Protein AF-A0A255HMH5-F1 (afdb_monomer_lite)

pLDDT: mean 71.47, std 20.62, range [26.91, 98.12]

Secondary structure (DSSP, 8-state):
----PPPHHHHTGGG-EEEE-TTSTT-EEEEEEEEEEETTEEEEEEEEEEESSS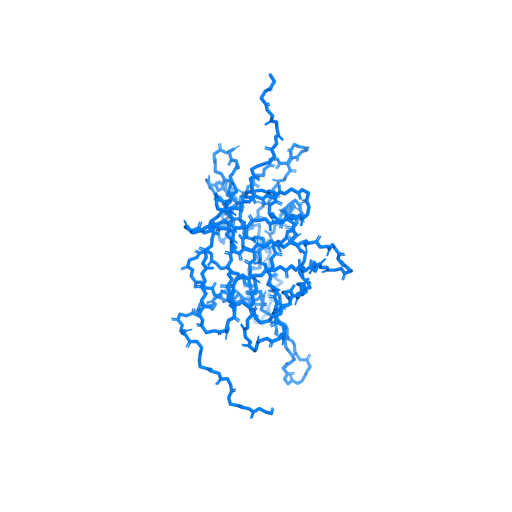S--EEEEGGGEEEETTEEEEEETTEEEEEEEEEEETTEEEEEEEETT-SS-EEEEE---PPPGGGG-EEEEEEPPPPEETTEEPPP-EEEEEEEEE-TT--EEEEE-STTSPPEE-SEEEEES-EEEEEEEPGGG-EEEEEEEEETTTEEEEEETTT-PEEE--SPPPPPP--

Foldseek 3Di:
DPDPDDQLQRVCLQVAFWWDFPVAPLWIKGKWKKWKDAPQDIDIWIWIWTDQHNPDIDIATSVQWDDDPQWIWGADPVGTQWTWGWDDDVQWIWIWTDGPPHDDIGITIGSHGFDDPQVQAAWDWDWDDFDQDVNDTDDIDTDTAKHWDQDPVRGIWIWGDDPRDDTDTDRMDMDIRAWDKDWDADPPRDIWIWTWGQDVPQGIWTARPVPGDIDGDNDDDDDDPDD

Radius of gyration: 21.08 Å; chains: 1; bounding box: 50×44×66 Å

Structure (mmCIF, N/CA/C/O backbone):
data_AF-A0A255HMH5-F1
#
_entry.id   AF-A0A255HMH5-F1
#
loop_
_atom_site.group_PDB
_atom_site.id
_atom_site.type_symbol
_atom_site.label_atom_id
_atom_site.label_alt_id
_atom_site.label_comp_id
_atom_site.label_asym_id
_atom_site.label_entity_id
_atom_site.label_seq_id
_atom_site.pdbx_PDB_ins_code
_atom_site.Cartn_x
_atom_site.Cartn_y
_atom_site.Cartn_z
_atom_site.occupancy
_atom_site.B_iso_or_equiv
_atom_site.auth_seq_id
_atom_site.auth_comp_id
_atom_site.auth_asym_id
_atom_site.auth_atom_id
_atom_site.pdbx_PDB_model_num
ATOM 1 N N . MET A 1 1 ? 18.121 19.011 17.542 1.00 37.62 1 MET A N 1
ATOM 2 C CA . MET A 1 1 ? 18.001 17.675 16.925 1.00 37.62 1 MET A CA 1
ATOM 3 C C . MET A 1 1 ? 16.536 17.475 16.579 1.00 37.62 1 MET A C 1
ATOM 5 O O . MET A 1 1 ? 15.758 17.173 17.470 1.00 37.62 1 MET A O 1
ATOM 9 N N . LEU A 1 2 ? 16.141 17.800 15.345 1.00 37.06 2 LEU A N 1
ATOM 10 C CA . LEU A 1 2 ? 14.774 17.591 14.859 1.00 37.06 2 LEU A CA 1
ATOM 11 C C . LEU A 1 2 ? 14.672 16.131 14.403 1.00 37.06 2 LEU A C 1
ATOM 13 O O . LEU A 1 2 ? 15.563 15.633 13.722 1.00 37.06 2 LEU A O 1
ATOM 17 N N . SER A 1 3 ? 13.659 15.431 14.891 1.00 38.56 3 SER A N 1
ATOM 18 C CA . SER A 1 3 ? 13.492 13.985 14.793 1.00 38.56 3 SER A CA 1
ATOM 19 C C . SER A 1 3 ? 13.310 13.508 13.349 1.00 38.56 3 SER A C 1
ATOM 21 O O . SER A 1 3 ? 12.335 13.891 12.710 1.00 38.56 3 SER A O 1
ATOM 23 N N . ASN A 1 4 ? 14.166 12.590 12.889 1.00 47.62 4 ASN A N 1
ATOM 24 C CA . ASN A 1 4 ? 13.973 11.762 11.684 1.00 47.62 4 ASN A CA 1
ATOM 25 C C . ASN A 1 4 ? 12.853 10.712 11.871 1.00 47.62 4 ASN A C 1
ATOM 27 O O . ASN A 1 4 ? 12.978 9.574 11.421 1.00 47.62 4 ASN A O 1
ATOM 31 N N . LEU A 1 5 ? 11.793 11.045 12.610 1.00 56.19 5 LEU A N 1
ATOM 32 C CA . LEU A 1 5 ? 10.677 10.129 12.801 1.00 56.19 5 LEU A CA 1
ATOM 33 C C . LEU A 1 5 ? 9.837 10.107 11.516 1.00 56.19 5 LEU A C 1
ATOM 35 O O . LEU A 1 5 ? 9.563 11.177 10.963 1.00 56.19 5 LEU A O 1
ATOM 39 N N . PRO A 1 6 ? 9.447 8.917 11.027 1.00 72.06 6 PRO A N 1
ATOM 40 C CA . PRO A 1 6 ? 8.595 8.804 9.852 1.00 72.06 6 PRO A CA 1
ATOM 41 C C . PRO A 1 6 ? 7.265 9.527 10.088 1.00 72.06 6 PRO A C 1
ATOM 43 O O . PRO A 1 6 ? 6.757 9.568 11.211 1.00 72.06 6 PRO A O 1
ATOM 46 N N . SER A 1 7 ? 6.685 10.093 9.027 1.00 86.31 7 SER A N 1
ATOM 47 C CA . SER A 1 7 ? 5.326 10.638 9.104 1.00 86.31 7 SER A CA 1
ATOM 48 C C . SER A 1 7 ? 4.330 9.524 9.444 1.00 86.31 7 SER A C 1
ATOM 50 O O . SER A 1 7 ? 4.581 8.358 9.135 1.00 86.31 7 SER A O 1
ATOM 52 N N . THR A 1 8 ? 3.165 9.855 10.013 1.00 88.38 8 THR A N 1
ATOM 53 C CA . THR A 1 8 ? 2.108 8.853 10.253 1.00 88.38 8 THR A CA 1
ATOM 54 C C . THR A 1 8 ? 1.762 8.085 8.976 1.00 88.38 8 THR A C 1
ATOM 56 O O . THR A 1 8 ? 1.604 6.870 9.013 1.00 88.38 8 THR A O 1
ATOM 59 N N . ALA A 1 9 ? 1.703 8.771 7.830 1.00 88.44 9 ALA A N 1
ATOM 60 C CA . ALA A 1 9 ? 1.437 8.133 6.544 1.00 88.44 9 ALA A CA 1
ATOM 61 C C . ALA A 1 9 ? 2.520 7.113 6.160 1.00 88.44 9 ALA A C 1
ATOM 63 O O . ALA A 1 9 ? 2.198 5.997 5.762 1.00 88.44 9 ALA A O 1
ATOM 64 N N . GLN A 1 10 ? 3.797 7.459 6.341 1.00 90.62 10 GLN A N 1
ATOM 65 C CA . GLN A 1 10 ? 4.909 6.540 6.100 1.00 90.62 10 GLN A CA 1
ATOM 66 C C . GLN A 1 10 ? 4.892 5.356 7.079 1.00 90.62 10 GLN A C 1
ATOM 68 O O . GLN A 1 10 ? 5.139 4.219 6.683 1.00 90.62 10 GLN A O 1
ATOM 73 N N . ALA A 1 11 ? 4.569 5.601 8.350 1.00 91.38 11 ALA A N 1
ATOM 74 C CA . ALA A 1 11 ? 4.499 4.567 9.377 1.00 91.38 11 ALA A CA 1
ATOM 75 C C . ALA A 1 11 ? 3.348 3.569 9.151 1.00 91.38 11 ALA A C 1
ATOM 77 O O . ALA A 1 11 ? 3.404 2.451 9.657 1.00 91.38 11 ALA A O 1
ATOM 78 N N . LEU A 1 12 ? 2.328 3.945 8.370 1.00 90.81 12 LEU A N 1
ATOM 79 C CA . LEU A 1 12 ? 1.210 3.072 8.017 1.00 90.81 12 LEU A CA 1
ATOM 80 C C . LEU A 1 12 ? 1.508 2.105 6.863 1.00 90.81 12 LEU A C 1
ATOM 82 O O . LEU A 1 12 ? 0.770 1.134 6.696 1.00 90.81 12 LEU A O 1
ATOM 86 N N . VAL A 1 13 ? 2.582 2.326 6.092 1.00 89.06 13 VAL A N 1
ATOM 87 C CA . VAL A 1 13 ? 2.923 1.508 4.914 1.00 89.06 13 VAL A CA 1
ATOM 88 C C . VAL A 1 13 ? 2.939 0.003 5.220 1.00 89.06 13 VAL A C 1
ATOM 90 O O . VAL A 1 13 ? 2.275 -0.722 4.477 1.00 89.06 13 VAL A O 1
ATOM 93 N N . PRO A 1 14 ? 3.572 -0.498 6.307 1.00 89.00 14 PRO A N 1
ATOM 94 C CA . PRO A 1 14 ? 3.599 -1.929 6.636 1.00 89.00 14 PRO A CA 1
ATOM 95 C C . PRO A 1 14 ? 2.222 -2.577 6.829 1.00 89.00 14 PRO A C 1
ATOM 97 O O . PRO A 1 14 ? 2.102 -3.793 6.710 1.00 89.00 14 PRO A O 1
ATOM 100 N N . TYR A 1 15 ? 1.195 -1.779 7.130 1.00 90.00 15 TYR A N 1
ATOM 101 C CA . TYR A 1 15 ? -0.167 -2.245 7.395 1.00 90.00 15 TYR A CA 1
ATOM 102 C C . TYR A 1 15 ? -1.086 -2.114 6.181 1.00 90.00 15 TYR A C 1
ATOM 104 O O . TYR A 1 15 ? -2.277 -2.399 6.301 1.00 90.00 15 TYR A O 1
ATOM 112 N N . THR A 1 16 ? -0.558 -1.697 5.026 1.00 84.44 16 THR A N 1
ATOM 113 C CA . THR A 1 16 ? -1.322 -1.586 3.777 1.00 84.44 16 THR A CA 1
ATOM 114 C C . THR A 1 16 ? -2.033 -2.898 3.463 1.00 84.44 16 THR A C 1
ATOM 116 O O . THR A 1 16 ? -1.418 -3.963 3.495 1.00 84.44 16 THR A O 1
ATOM 119 N N . GLY A 1 17 ? -3.324 -2.832 3.149 1.00 77.88 17 GLY A N 1
ATOM 120 C CA . GLY A 1 17 ? -4.097 -4.015 2.790 1.00 77.88 17 GLY A CA 1
ATOM 121 C C . GLY A 1 17 ? -5.589 -3.904 3.076 1.00 77.88 17 GLY A C 1
ATOM 122 O O . GLY A 1 17 ? -6.076 -2.913 3.621 1.00 77.88 17 GLY A O 1
ATOM 123 N N . TYR A 1 18 ? -6.305 -4.967 2.710 1.00 80.81 18 TYR A N 1
ATOM 124 C CA . TYR A 1 18 ? -7.735 -5.141 2.943 1.00 80.81 18 TYR A CA 1
ATOM 125 C C . TYR A 1 18 ? -7.954 -6.234 3.990 1.00 80.81 18 TYR A C 1
ATOM 127 O O . TYR A 1 18 ? -7.494 -7.364 3.830 1.00 80.81 18 TYR A O 1
ATOM 135 N N . TYR A 1 19 ? -8.679 -5.898 5.049 1.00 84.81 19 TYR A N 1
ATOM 136 C CA . TYR A 1 19 ? -8.941 -6.763 6.190 1.00 84.81 19 TYR A CA 1
ATOM 137 C C . TYR A 1 19 ? -10.451 -7.010 6.281 1.00 84.81 19 TYR A C 1
ATOM 139 O O . TYR A 1 19 ? -11.174 -6.155 6.804 1.00 84.81 19 TYR A O 1
ATOM 147 N N . PRO A 1 20 ? -10.961 -8.146 5.774 1.00 79.94 20 PRO A N 1
ATOM 148 C CA . PRO A 1 20 ? -12.365 -8.494 5.945 1.00 79.94 20 PRO A CA 1
ATOM 149 C C . PRO A 1 20 ? -12.673 -8.714 7.428 1.00 79.94 20 PRO A C 1
ATOM 151 O O . PRO A 1 20 ? -11.869 -9.301 8.155 1.00 79.94 20 PRO A O 1
ATOM 154 N N . LEU A 1 21 ? -13.847 -8.264 7.861 1.00 85.44 21 LEU A N 1
ATOM 155 C CA . LEU A 1 21 ? -14.333 -8.402 9.228 1.00 85.44 21 LEU A CA 1
ATOM 156 C C . LEU A 1 21 ? -15.500 -9.408 9.249 1.00 85.44 21 LEU A C 1
ATOM 158 O O . LEU A 1 21 ? -16.634 -9.044 8.953 1.00 85.44 21 LEU A O 1
ATOM 162 N N . PRO A 1 22 ? -15.260 -10.690 9.574 1.00 79.00 22 PRO A N 1
ATOM 163 C CA . PRO A 1 22 ? -16.181 -11.775 9.237 1.00 79.00 22 PRO A CA 1
ATOM 164 C C . PRO A 1 22 ? -17.454 -11.835 10.094 1.00 79.00 22 PRO A C 1
ATOM 166 O O . PRO A 1 22 ? -18.366 -12.575 9.736 1.00 79.00 22 PRO A O 1
ATOM 169 N N . ASN A 1 23 ? -17.556 -11.087 11.202 1.00 85.56 23 ASN A N 1
ATOM 170 C CA . ASN A 1 23 ? -18.771 -11.118 12.033 1.00 85.56 23 ASN A CA 1
ATOM 171 C C . ASN A 1 23 ? -19.940 -10.378 11.374 1.00 85.56 23 ASN A C 1
ATOM 173 O O . ASN A 1 23 ? -21.089 -10.605 11.746 1.00 85.56 23 ASN A O 1
ATOM 177 N N . VAL A 1 24 ? -19.657 -9.484 10.424 1.00 81.06 24 VAL A N 1
ATOM 178 C CA . VAL A 1 24 ? -20.673 -8.768 9.654 1.00 81.06 24 VAL A CA 1
ATOM 179 C C . VAL A 1 24 ? -20.338 -8.918 8.178 1.00 81.06 24 VAL A C 1
ATOM 181 O O . VAL A 1 24 ? -19.261 -8.533 7.730 1.00 81.06 24 VAL A O 1
ATOM 184 N N . ALA A 1 25 ? -21.256 -9.506 7.413 1.00 81.50 25 ALA A N 1
ATOM 185 C CA . ALA A 1 25 ? -21.040 -9.746 5.993 1.00 81.50 25 ALA A CA 1
ATOM 186 C C . ALA A 1 25 ? -20.711 -8.435 5.261 1.00 81.50 25 ALA A C 1
ATOM 188 O O . ALA A 1 25 ? -21.430 -7.449 5.379 1.00 81.50 25 ALA A O 1
ATOM 189 N N . GLY A 1 26 ? -19.608 -8.437 4.512 1.00 71.38 26 GLY A N 1
ATOM 190 C CA . GLY A 1 26 ? -19.149 -7.275 3.754 1.00 71.38 26 GLY A CA 1
ATOM 191 C C . GLY A 1 26 ? -18.430 -6.201 4.574 1.00 71.38 26 GLY A C 1
ATOM 192 O O . GLY A 1 26 ? -17.874 -5.303 3.958 1.00 71.38 26 GLY A O 1
ATOM 193 N N . ALA A 1 27 ? -18.385 -6.274 5.908 1.00 80.00 27 ALA A N 1
ATOM 194 C CA . ALA A 1 27 ? -17.627 -5.324 6.721 1.00 80.00 27 ALA A CA 1
ATOM 195 C C . ALA A 1 27 ? -16.111 -5.494 6.518 1.00 80.00 27 ALA A C 1
ATOM 197 O O . ALA A 1 27 ? -15.610 -6.603 6.297 1.00 80.00 27 ALA A O 1
ATOM 198 N N . PHE A 1 28 ? -15.364 -4.391 6.596 1.00 85.62 28 PHE A N 1
ATOM 199 C CA . PHE A 1 28 ? -13.927 -4.385 6.328 1.00 85.62 28 PHE A CA 1
ATOM 200 C C . PHE A 1 28 ? -13.188 -3.197 6.949 1.00 85.62 28 PHE A C 1
ATOM 202 O O . PHE A 1 28 ? -13.771 -2.162 7.279 1.00 85.62 28 PHE A O 1
ATOM 209 N N . ILE A 1 29 ? -11.865 -3.341 7.022 1.00 88.31 29 ILE A N 1
ATOM 210 C CA . ILE A 1 29 ? -10.905 -2.241 7.154 1.00 88.31 29 ILE A CA 1
ATOM 211 C C . ILE A 1 29 ? -10.031 -2.245 5.900 1.00 88.31 29 ILE A C 1
ATOM 213 O O . ILE A 1 29 ? -9.643 -3.303 5.407 1.00 88.31 29 ILE A O 1
ATOM 217 N N . THR A 1 30 ? -9.694 -1.079 5.372 1.00 86.00 30 THR A N 1
ATOM 218 C CA . THR A 1 30 ? -8.668 -0.930 4.337 1.00 86.00 30 THR A CA 1
ATOM 219 C C . THR A 1 30 ? -7.667 0.110 4.792 1.00 86.00 30 THR A C 1
ATOM 221 O O . THR A 1 30 ? -8.065 1.190 5.216 1.00 86.00 30 THR A O 1
ATOM 224 N N . VAL A 1 31 ? -6.384 -0.222 4.726 1.00 87.12 31 VAL A N 1
ATOM 225 C CA . VAL A 1 31 ? -5.288 0.732 4.903 1.00 87.12 31 VAL A CA 1
ATOM 226 C C . VAL A 1 31 ? -4.686 0.940 3.523 1.00 87.12 31 VAL A C 1
ATOM 228 O O . VAL A 1 31 ? -4.079 0.024 2.971 1.00 87.12 31 VAL A O 1
ATOM 231 N N . ASP A 1 32 ? -4.885 2.126 2.964 1.00 82.00 32 ASP A N 1
ATOM 232 C CA . ASP A 1 32 ? -4.383 2.505 1.648 1.00 82.00 32 ASP A CA 1
ATOM 233 C C . ASP A 1 32 ? -3.221 3.470 1.834 1.00 82.00 32 ASP A C 1
ATOM 235 O O . ASP A 1 32 ? -3.394 4.525 2.451 1.00 82.00 32 ASP A O 1
ATOM 239 N N . THR A 1 33 ? -2.047 3.126 1.308 1.00 83.06 33 THR A N 1
ATOM 240 C CA . THR A 1 33 ? -0.869 3.993 1.366 1.00 83.06 33 THR A CA 1
ATOM 241 C C . THR A 1 33 ? -0.226 4.146 0.002 1.00 83.06 33 THR A C 1
ATOM 243 O O . THR A 1 33 ? -0.277 3.255 -0.852 1.00 83.06 33 THR A O 1
ATOM 246 N N . SER A 1 34 ? 0.399 5.297 -0.198 1.00 77.25 34 SER A N 1
ATOM 247 C CA . SER A 1 34 ? 1.122 5.605 -1.417 1.00 77.25 34 SER A CA 1
ATOM 248 C C . SER A 1 34 ? 2.319 6.485 -1.132 1.00 77.25 34 SER A C 1
ATOM 250 O O . SER A 1 34 ? 2.330 7.253 -0.168 1.00 77.25 34 SER A O 1
ATOM 252 N N . MET A 1 35 ? 3.300 6.410 -2.014 1.00 82.06 35 MET A N 1
ATOM 253 C CA . MET A 1 35 ? 4.476 7.259 -2.007 1.00 82.06 35 MET A CA 1
ATOM 254 C C . MET A 1 35 ? 4.559 8.008 -3.333 1.00 82.06 35 MET A C 1
ATOM 256 O O . MET A 1 35 ? 4.388 7.424 -4.401 1.00 82.06 35 MET A O 1
ATOM 260 N N . THR A 1 36 ? 4.845 9.302 -3.256 1.00 75.50 36 THR A N 1
ATOM 261 C CA . THR A 1 36 ? 5.092 10.158 -4.415 1.00 75.50 36 THR A CA 1
ATOM 262 C C . THR A 1 36 ? 6.529 10.652 -4.358 1.00 75.50 36 THR A C 1
ATOM 264 O O . THR A 1 36 ? 6.967 11.150 -3.324 1.00 75.50 36 THR A O 1
ATOM 267 N N . SER A 1 37 ? 7.258 10.533 -5.466 1.00 74.31 37 SER A N 1
ATOM 268 C CA . SER A 1 37 ? 8.583 11.135 -5.631 1.00 74.31 37 SER A CA 1
ATOM 269 C C . SER A 1 37 ? 8.509 12.201 -6.715 1.00 74.31 37 SER A C 1
ATOM 271 O O . SER A 1 37 ? 8.092 11.917 -7.840 1.00 74.31 37 SER A O 1
ATOM 273 N N . ALA A 1 38 ? 8.885 13.434 -6.377 1.00 73.50 38 ALA A N 1
ATOM 274 C CA . ALA A 1 38 ? 8.882 14.572 -7.290 1.00 73.50 38 ALA A CA 1
ATOM 275 C C . ALA A 1 38 ? 10.057 15.507 -6.979 1.00 73.50 38 ALA A C 1
ATOM 277 O O . ALA A 1 38 ? 10.244 15.929 -5.838 1.00 73.50 38 ALA A O 1
ATOM 278 N N . GLY A 1 39 ? 10.866 15.838 -7.991 1.00 71.25 39 GLY A N 1
ATOM 279 C CA . GLY A 1 39 ? 11.984 16.782 -7.835 1.00 71.25 39 GLY A CA 1
ATOM 280 C C . GLY A 1 39 ? 13.003 16.399 -6.750 1.00 71.25 39 GLY A C 1
ATOM 281 O O . GLY A 1 39 ? 13.557 17.281 -6.099 1.00 71.25 39 GLY A O 1
ATOM 282 N N . GLY A 1 40 ? 13.213 15.099 -6.508 1.00 71.12 40 GLY A N 1
ATOM 283 C CA . GLY A 1 40 ? 14.108 14.592 -5.459 1.00 71.12 40 GLY A CA 1
ATOM 284 C C . GLY A 1 40 ? 13.524 14.614 -4.040 1.00 71.12 40 GLY A C 1
ATOM 285 O O . GLY A 1 40 ? 14.217 14.248 -3.098 1.00 71.12 40 GLY A O 1
ATOM 286 N N . SER A 1 41 ? 12.263 15.022 -3.875 1.00 78.81 41 SER A N 1
ATOM 287 C CA . SER A 1 41 ? 11.534 14.940 -2.606 1.00 78.81 41 SER A CA 1
ATOM 288 C C . SER A 1 41 ? 10.556 13.771 -2.624 1.00 78.81 41 SER A C 1
ATOM 290 O O . SER A 1 41 ? 9.869 13.556 -3.622 1.00 78.81 41 SER A O 1
ATOM 292 N N . VAL A 1 42 ? 10.469 13.047 -1.508 1.00 80.81 42 VAL A N 1
ATOM 293 C CA . VAL A 1 42 ? 9.529 11.935 -1.324 1.00 80.81 42 VAL A CA 1
ATOM 294 C C . VAL A 1 42 ? 8.468 12.324 -0.298 1.00 80.81 42 VAL A C 1
ATOM 296 O O . VAL A 1 42 ? 8.799 12.770 0.801 1.00 80.81 42 VAL A O 1
ATOM 299 N N . SER A 1 43 ? 7.196 12.133 -0.640 1.00 83.31 43 SER A N 1
ATOM 300 C CA . SER A 1 43 ? 6.055 12.292 0.264 1.00 83.31 43 SER A CA 1
ATOM 301 C C . SER A 1 43 ? 5.24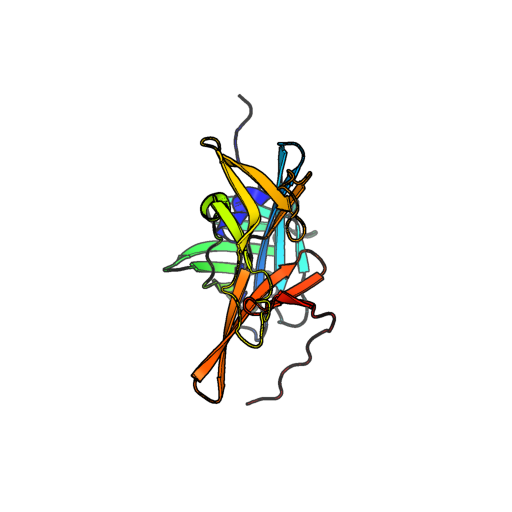4 11.003 0.352 1.00 83.31 43 SER A C 1
ATOM 303 O O . SER A 1 43 ? 5.229 10.197 -0.577 1.00 83.31 43 SER A O 1
ATOM 305 N N . TYR A 1 44 ? 4.558 10.819 1.478 1.00 87.06 44 TYR A N 1
ATOM 306 C CA . TYR A 1 44 ? 3.687 9.673 1.722 1.00 87.06 44 TYR A CA 1
ATOM 307 C C . TYR A 1 44 ? 2.277 10.156 2.020 1.00 87.06 44 TYR A C 1
ATOM 309 O O . TYR A 1 44 ? 2.101 11.089 2.805 1.00 87.06 44 TYR A O 1
ATOM 317 N N . ASP A 1 45 ? 1.301 9.460 1.455 1.00 83.94 45 ASP A N 1
ATOM 318 C CA . ASP A 1 45 ? -0.117 9.635 1.739 1.00 83.94 45 ASP A CA 1
ATOM 319 C C . ASP A 1 45 ? -0.679 8.323 2.273 1.00 83.94 45 ASP A C 1
ATOM 321 O O . ASP A 1 45 ? -0.287 7.238 1.837 1.00 83.94 45 ASP A O 1
ATOM 325 N N . ALA A 1 46 ? -1.599 8.424 3.229 1.00 85.06 46 ALA A N 1
ATOM 326 C CA . ALA A 1 46 ? -2.305 7.270 3.753 1.00 85.06 46 ALA A CA 1
ATOM 327 C C . ALA A 1 46 ? -3.745 7.619 4.120 1.00 85.06 46 ALA A C 1
ATOM 329 O O . ALA A 1 46 ? -4.050 8.735 4.559 1.00 85.06 46 ALA A O 1
ATOM 330 N N . SER A 1 47 ? -4.617 6.630 3.982 1.00 86.88 47 SER A N 1
ATOM 331 C CA . SER A 1 47 ? -5.981 6.679 4.486 1.00 86.88 47 SER A CA 1
ATOM 332 C C . SER A 1 47 ? -6.395 5.326 5.044 1.00 86.88 47 SER A C 1
ATOM 334 O O . SER A 1 47 ? -5.930 4.285 4.580 1.00 86.88 47 SER A O 1
ATOM 336 N N . VAL A 1 48 ? -7.276 5.349 6.038 1.00 87.50 48 VAL A N 1
ATOM 337 C CA . VAL A 1 48 ? -7.895 4.147 6.586 1.00 87.50 48 VAL A CA 1
ATOM 338 C C . VAL A 1 48 ? -9.389 4.225 6.351 1.00 87.50 48 VAL A C 1
ATOM 340 O O . VAL A 1 48 ? -10.046 5.152 6.817 1.00 87.50 48 VAL A O 1
ATOM 343 N N . THR A 1 49 ? -9.930 3.262 5.621 1.00 87.00 49 THR A N 1
ATOM 344 C CA . THR A 1 49 ? -11.361 3.158 5.344 1.00 87.00 49 THR A CA 1
ATOM 345 C C . THR A 1 49 ? -11.955 2.053 6.197 1.00 87.00 49 THR A C 1
ATOM 347 O O . THR A 1 49 ? -11.409 0.955 6.260 1.00 87.00 49 THR A O 1
ATOM 350 N N . ILE A 1 50 ? -13.077 2.332 6.856 1.00 89.19 50 ILE A N 1
ATOM 351 C CA . ILE A 1 50 ? -13.779 1.363 7.697 1.00 89.19 50 ILE A CA 1
ATOM 352 C C . ILE A 1 50 ? -15.222 1.245 7.223 1.00 89.19 50 ILE A C 1
ATOM 354 O O . ILE A 1 50 ? -15.917 2.255 7.104 1.00 89.19 50 ILE A O 1
ATOM 358 N N . SER A 1 51 ? -15.676 0.012 7.011 1.00 87.50 51 SER A N 1
ATOM 359 C CA . SER A 1 51 ? -17.087 -0.340 6.865 1.00 87.50 51 SER A CA 1
ATOM 360 C C . SER A 1 51 ? -17.468 -1.324 7.962 1.00 87.50 51 SER A C 1
ATOM 362 O O . SER A 1 51 ? -16.883 -2.401 8.060 1.00 87.50 51 SER A O 1
ATOM 364 N N . THR A 1 52 ? -18.434 -0.959 8.804 1.00 92.00 52 THR A N 1
ATOM 365 C CA . THR A 1 52 ? -18.895 -1.815 9.909 1.00 92.00 52 THR A CA 1
ATOM 366 C C . THR A 1 52 ? -20.104 -2.671 9.544 1.00 92.00 52 THR A C 1
ATOM 368 O O . THR A 1 52 ? -20.390 -3.631 10.255 1.00 92.00 52 THR A O 1
ATOM 371 N N . ASP A 1 53 ? -20.802 -2.332 8.459 1.00 82.25 53 ASP A N 1
ATOM 372 C CA . ASP A 1 53 ? -22.047 -2.960 8.000 1.00 82.25 53 ASP A CA 1
ATOM 373 C C . ASP A 1 53 ? -21.936 -3.593 6.601 1.00 82.25 53 ASP A C 1
ATOM 375 O O . ASP A 1 53 ? -22.869 -4.254 6.154 1.00 82.25 53 ASP A O 1
ATOM 379 N N . GLY A 1 54 ? -20.816 -3.377 5.902 1.00 77.88 54 GLY A N 1
ATOM 380 C CA . GLY A 1 54 ? -20.603 -3.808 4.522 1.00 77.88 54 GLY A CA 1
ATOM 381 C C . GLY A 1 54 ? -21.381 -3.025 3.465 1.00 77.88 54 GLY A C 1
ATOM 382 O O . GLY A 1 54 ? -21.319 -3.371 2.286 1.00 77.88 54 GLY A O 1
ATOM 383 N N . LEU A 1 55 ? -22.100 -1.975 3.863 1.00 76.62 55 LEU A N 1
ATOM 384 C CA . LEU A 1 55 ? -22.937 -1.151 2.989 1.00 76.62 55 LEU A CA 1
ATOM 385 C C . LEU A 1 55 ? -22.404 0.277 2.888 1.00 76.62 55 LEU A C 1
ATOM 387 O O . LEU A 1 55 ? -22.380 0.856 1.803 1.00 76.62 55 LEU A O 1
ATOM 391 N N . ASN A 1 56 ? -21.963 0.833 4.015 1.00 80.50 56 ASN A N 1
ATOM 392 C CA . ASN A 1 56 ? -21.440 2.184 4.139 1.00 80.50 56 ASN A CA 1
ATOM 393 C C . ASN A 1 56 ? -19.992 2.142 4.618 1.00 80.50 56 ASN A C 1
ATOM 395 O O . ASN A 1 56 ? -19.587 1.249 5.364 1.00 80.50 56 ASN A O 1
ATOM 399 N N . SER A 1 57 ? -19.206 3.138 4.225 1.00 84.56 57 SER A N 1
ATOM 400 C CA . SER A 1 57 ? -17.816 3.251 4.654 1.00 84.56 57 SER A CA 1
ATOM 401 C C . SER A 1 57 ? -17.435 4.691 4.942 1.00 84.56 57 SER A C 1
ATOM 403 O O . SER A 1 57 ? -17.842 5.596 4.213 1.00 84.56 57 SER A O 1
ATOM 405 N N . THR A 1 58 ? -16.583 4.882 5.944 1.00 82.94 58 THR A N 1
ATOM 406 C CA . THR A 1 58 ? -15.977 6.178 6.258 1.00 82.94 58 THR A CA 1
ATOM 407 C C . THR A 1 58 ? -14.473 6.089 6.062 1.00 82.94 58 THR A C 1
ATOM 409 O O . THR A 1 58 ? -13.836 5.160 6.559 1.00 82.94 58 THR A O 1
ATOM 412 N N . GLN A 1 59 ? -13.912 7.060 5.345 1.00 88.56 59 GLN A N 1
ATOM 413 C CA . GLN A 1 59 ? -12.474 7.199 5.150 1.00 88.56 59 GLN A CA 1
ATOM 414 C C . GLN A 1 59 ? -11.900 8.204 6.153 1.00 88.56 59 GLN A C 1
ATOM 416 O O . GLN A 1 59 ? -12.431 9.300 6.332 1.00 88.56 59 GLN A O 1
ATOM 421 N N . TYR A 1 60 ? -10.784 7.834 6.773 1.00 87.69 60 TYR A N 1
ATOM 422 C CA . TYR A 1 60 ? -10.027 8.650 7.710 1.00 87.69 60 TYR A CA 1
ATOM 423 C C . TYR A 1 60 ? -8.652 8.959 7.108 1.00 87.69 60 TYR A C 1
ATOM 425 O O . TYR A 1 60 ? -7.934 8.028 6.735 1.00 87.69 60 TYR A O 1
ATOM 433 N N . PRO A 1 61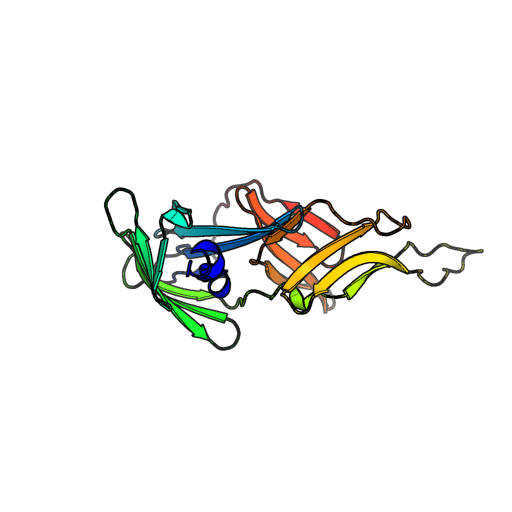 ? -8.253 10.236 6.986 1.00 88.25 61 PRO A N 1
ATOM 434 C CA . PRO A 1 61 ? -6.914 10.583 6.521 1.00 88.25 61 PRO A CA 1
ATOM 435 C C . PRO A 1 61 ? -5.856 10.218 7.572 1.00 88.25 61 PRO A C 1
ATOM 437 O O . PRO A 1 61 ? -6.162 10.088 8.759 1.00 88.25 61 PRO A O 1
ATOM 440 N N . ALA A 1 62 ? -4.585 10.140 7.168 1.00 88.75 62 ALA A N 1
ATOM 441 C CA . ALA A 1 62 ? -3.465 9.890 8.083 1.00 88.75 62 ALA A CA 1
ATOM 442 C C . ALA A 1 62 ? -3.411 10.859 9.282 1.00 88.75 62 ALA A C 1
ATOM 444 O O . ALA A 1 62 ? -2.981 10.475 10.363 1.00 88.75 62 ALA A O 1
ATOM 445 N N . SER A 1 63 ? -3.876 12.103 9.122 1.00 92.81 63 SER A N 1
ATOM 446 C CA . SER A 1 63 ? -3.935 13.097 10.206 1.00 92.81 63 SER A CA 1
ATOM 447 C C . SER A 1 63 ? -4.958 12.770 11.300 1.00 92.81 63 SER A C 1
ATOM 449 O O . SER A 1 63 ? -4.855 13.302 12.402 1.00 92.81 63 SER A O 1
ATOM 451 N N . ALA A 1 64 ? -5.927 11.896 11.021 1.00 92.69 64 ALA A N 1
ATOM 452 C CA . ALA A 1 64 ? -6.880 11.372 12.000 1.00 92.69 64 ALA A CA 1
ATOM 453 C C . ALA A 1 64 ? -6.352 10.124 12.734 1.00 92.69 64 ALA A C 1
ATOM 455 O O . ALA A 1 64 ? -7.043 9.569 13.591 1.00 92.69 64 ALA A O 1
ATOM 456 N N . CYS A 1 65 ? -5.149 9.667 12.382 1.00 95.69 65 CYS A N 1
ATOM 457 C CA . CYS A 1 65 ? -4.550 8.437 12.867 1.00 95.69 65 CYS A CA 1
ATOM 458 C C . CYS A 1 65 ? -3.370 8.737 13.799 1.00 95.69 65 CYS A C 1
ATOM 460 O O . CYS A 1 65 ? -2.524 9.581 13.507 1.00 95.69 65 CYS A O 1
ATOM 462 N N . ALA A 1 66 ? -3.278 7.993 14.895 1.00 95.50 66 ALA A N 1
ATOM 463 C CA . ALA A 1 66 ? -2.103 7.933 15.750 1.00 95.50 66 ALA A CA 1
ATOM 464 C C . ALA A 1 66 ? -1.650 6.477 15.829 1.00 95.50 66 ALA A C 1
ATOM 466 O O . ALA A 1 66 ? -2.437 5.605 16.190 1.00 95.50 66 ALA A O 1
ATOM 467 N N . LEU A 1 67 ? -0.400 6.215 15.463 1.00 92.38 67 LEU A N 1
ATOM 468 C CA . LEU A 1 67 ? 0.191 4.887 15.537 1.00 92.38 67 LEU A CA 1
ATOM 469 C C . LEU A 1 67 ? 1.243 4.889 16.645 1.00 92.38 67 LEU A C 1
ATOM 471 O O . LEU A 1 67 ? 2.217 5.636 16.563 1.00 92.38 67 LEU A O 1
ATOM 475 N N . ASP A 1 68 ? 1.046 4.048 17.653 1.00 90.50 68 ASP A N 1
ATOM 476 C CA . ASP A 1 68 ? 2.065 3.729 18.648 1.00 90.50 68 ASP A CA 1
ATOM 477 C C . ASP A 1 68 ? 2.467 2.268 18.472 1.00 90.50 68 ASP A C 1
ATOM 479 O O . ASP A 1 68 ? 1.674 1.353 18.701 1.00 90.50 68 ASP A O 1
ATOM 483 N N . SER A 1 69 ? 3.705 2.048 18.031 1.00 88.50 69 SER A N 1
ATOM 484 C CA . SER A 1 69 ? 4.223 0.723 17.697 1.00 88.50 69 SER A CA 1
ATOM 485 C C . SER A 1 69 ? 3.344 0.030 16.639 1.00 88.50 69 SER A C 1
ATOM 487 O O . SER A 1 69 ? 3.413 0.383 15.460 1.00 88.50 69 SER A O 1
ATOM 489 N N . ASN A 1 70 ? 2.486 -0.905 17.057 1.00 92.44 70 ASN A N 1
ATOM 490 C CA . ASN A 1 70 ? 1.563 -1.630 16.183 1.00 92.44 70 ASN A CA 1
ATOM 491 C C . ASN A 1 70 ? 0.087 -1.304 16.456 1.00 92.44 70 ASN A C 1
ATOM 49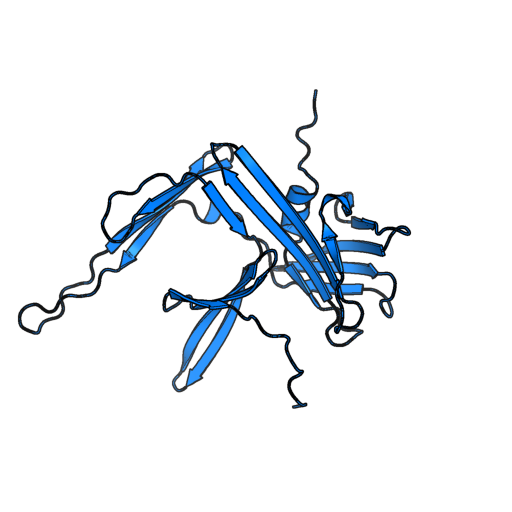3 O O . ASN A 1 70 ? -0.792 -1.893 15.828 1.00 92.44 70 ASN A O 1
ATOM 497 N N . THR A 1 71 ? -0.190 -0.397 17.393 1.00 96.56 71 THR A N 1
ATOM 498 C CA . THR A 1 71 ? -1.543 -0.004 17.778 1.00 96.56 71 THR A CA 1
ATOM 499 C C . THR A 1 71 ? -1.912 1.286 17.064 1.00 96.56 71 THR A C 1
ATOM 501 O O . THR A 1 71 ? -1.342 2.350 17.311 1.00 96.56 71 THR A O 1
ATOM 504 N N . LEU A 1 72 ? -2.884 1.193 16.167 1.00 96.94 72 LEU A N 1
ATOM 505 C CA . LEU A 1 72 ? -3.461 2.309 15.441 1.00 96.94 72 LEU A CA 1
ATOM 506 C C . LEU A 1 72 ? -4.732 2.792 16.137 1.00 96.94 72 LEU A C 1
ATOM 508 O O . LEU A 1 72 ? -5.727 2.072 16.215 1.00 96.94 72 LEU A O 1
ATOM 512 N N . VAL A 1 73 ? -4.728 4.046 16.568 1.00 98.00 73 VAL A N 1
ATOM 513 C CA . VAL A 1 73 ? -5.900 4.748 17.090 1.00 98.00 73 VAL A CA 1
ATOM 514 C C . VAL A 1 73 ? -6.408 5.721 16.033 1.00 98.00 73 VAL A C 1
ATOM 516 O O . VAL A 1 73 ? -5.658 6.560 15.536 1.00 98.00 73 VAL A O 1
ATOM 519 N N . ILE A 1 74 ? -7.694 5.627 15.698 1.00 97.69 74 ILE A N 1
ATOM 520 C CA . ILE A 1 74 ? -8.354 6.486 14.709 1.00 97.69 74 ILE A CA 1
ATOM 521 C C . ILE A 1 74 ? -9.359 7.369 15.432 1.00 97.69 74 ILE A C 1
ATOM 523 O O . ILE A 1 74 ? -10.242 6.867 16.128 1.00 97.69 74 ILE A O 1
ATOM 527 N N . THR A 1 75 ? -9.240 8.682 15.253 1.00 97.81 75 THR A N 1
ATOM 528 C CA . THR A 1 75 ? -10.095 9.678 15.906 1.00 97.81 75 THR A CA 1
ATOM 529 C C . THR A 1 75 ? -11.022 10.328 14.885 1.00 97.81 75 THR A C 1
ATOM 531 O O . THR A 1 75 ? -10.580 10.888 13.886 1.00 97.81 75 THR A O 1
ATOM 534 N N . GLY A 1 76 ? -12.327 10.243 15.130 1.00 92.94 76 GLY A N 1
ATOM 535 C CA . GLY A 1 76 ? -13.352 10.970 14.387 1.00 92.94 76 GLY A CA 1
ATOM 536 C C . GLY A 1 76 ? -13.682 12.310 15.046 1.00 92.94 76 GLY A C 1
ATOM 537 O O . GLY A 1 76 ? -13.036 12.737 15.998 1.00 92.94 76 GLY A O 1
ATOM 538 N N . GLN A 1 77 ? -14.746 12.966 14.578 1.00 89.31 77 GLN A N 1
ATOM 539 C CA . GLN A 1 77 ? -15.173 14.265 15.121 1.00 89.31 77 GLN A CA 1
ATOM 540 C C . GLN A 1 77 ? -15.571 14.204 16.606 1.00 89.31 77 GLN A C 1
ATOM 542 O O . GLN A 1 77 ? -15.411 15.182 17.328 1.00 89.31 77 GLN A O 1
ATOM 547 N N . THR A 1 78 ? -16.094 13.062 17.060 1.00 90.00 78 THR A N 1
ATOM 548 C CA . THR A 1 78 ? -16.665 12.882 18.405 1.00 90.00 78 THR A CA 1
ATOM 549 C C . THR A 1 78 ? -15.778 12.064 19.349 1.00 90.00 78 THR A C 1
ATOM 551 O O . THR A 1 78 ? -16.221 11.730 20.444 1.00 90.00 78 THR A O 1
ATOM 554 N N . GLY A 1 79 ? -14.551 11.717 18.944 1.00 94.94 79 GLY A N 1
ATOM 555 C CA . GLY A 1 79 ? -13.615 10.910 19.736 1.00 94.94 79 GLY A CA 1
ATOM 556 C C . GLY A 1 79 ? -13.070 9.694 18.987 1.00 94.94 79 GLY A C 1
ATOM 557 O O . GLY A 1 79 ? -13.135 9.624 17.758 1.00 94.94 79 GLY A O 1
ATOM 558 N N . THR A 1 80 ? -12.507 8.737 19.727 1.00 97.38 80 THR A N 1
ATOM 559 C CA . THR A 1 80 ? -11.920 7.514 19.161 1.00 97.38 80 THR A CA 1
ATOM 560 C C . THR A 1 80 ? -12.977 6.672 18.453 1.00 97.38 80 THR A C 1
ATOM 562 O O . THR A 1 80 ? -13.936 6.214 19.068 1.00 97.38 80 THR A O 1
ATOM 565 N N . VAL A 1 81 ? -12.777 6.436 17.159 1.00 97.44 81 VAL A N 1
ATOM 566 C CA . VAL A 1 81 ? -13.617 5.565 16.330 1.00 97.44 81 VAL A CA 1
ATOM 567 C C . VAL A 1 81 ? -13.117 4.130 16.384 1.00 97.44 81 VAL A C 1
ATOM 569 O O . VAL A 1 81 ? -13.935 3.217 16.479 1.00 97.44 81 VAL A O 1
ATOM 572 N N . ALA A 1 82 ? -11.800 3.925 16.331 1.00 97.81 82 ALA A N 1
ATOM 573 C CA . ALA A 1 82 ? -11.202 2.598 16.334 1.00 97.81 82 ALA A CA 1
ATOM 574 C C . ALA A 1 82 ? -9.867 2.568 17.085 1.00 97.81 82 ALA A C 1
ATOM 576 O O . ALA A 1 82 ? -9.137 3.560 17.108 1.00 97.81 82 ALA A O 1
ATOM 577 N N . SER A 1 83 ? -9.560 1.410 17.666 1.00 97.94 83 SER A N 1
ATOM 578 C CA . SER A 1 83 ? -8.259 1.066 18.245 1.00 97.94 83 SER A CA 1
ATOM 579 C C . SER A 1 83 ? -7.893 -0.324 17.741 1.00 97.94 83 SER A C 1
ATOM 581 O O . SER A 1 83 ? -8.582 -1.288 18.075 1.00 97.94 83 SER A O 1
ATOM 583 N N . LEU A 1 84 ? -6.870 -0.413 16.894 1.00 98.12 84 LEU A N 1
ATOM 584 C CA . LEU A 1 84 ? -6.543 -1.585 16.085 1.00 98.12 84 LEU A CA 1
ATOM 585 C C . LEU A 1 84 ? -5.084 -1.993 16.295 1.00 98.12 84 LEU A C 1
ATOM 587 O O . LEU A 1 84 ? -4.179 -1.236 15.969 1.00 98.12 84 LEU A O 1
ATOM 591 N N . ASP A 1 85 ? -4.860 -3.202 16.782 1.00 97.81 85 ASP A N 1
ATOM 592 C CA . ASP A 1 85 ? -3.548 -3.818 16.915 1.00 97.81 85 ASP A CA 1
ATOM 593 C C . ASP A 1 85 ? -3.233 -4.656 15.679 1.00 97.81 85 ASP A C 1
ATOM 595 O O . ASP A 1 85 ? -3.968 -5.590 15.335 1.00 97.81 85 ASP A O 1
ATOM 599 N N . PHE A 1 86 ? -2.120 -4.341 15.026 1.00 95.00 86 PHE A N 1
ATOM 600 C CA . PHE A 1 86 ? -1.610 -5.098 13.894 1.00 95.00 86 PHE A CA 1
ATOM 601 C C . PHE A 1 86 ? -0.547 -6.104 14.335 1.00 95.00 86 PHE A C 1
ATOM 603 O O . PHE A 1 86 ? 0.294 -5.843 15.195 1.00 95.00 86 PHE A O 1
ATOM 610 N N . THR A 1 87 ? -0.574 -7.302 13.765 1.00 93.94 87 THR A N 1
ATOM 611 C CA . THR A 1 87 ? 0.407 -8.350 14.062 1.00 93.94 87 THR A CA 1
ATOM 612 C C . THR A 1 87 ? 0.814 -9.048 12.770 1.00 93.94 87 THR A C 1
ATOM 614 O O . THR A 1 87 ? -0.062 -9.550 12.060 1.00 93.94 87 THR A O 1
ATOM 617 N N . PRO A 1 88 ? 2.119 -9.107 12.446 1.00 85.06 88 PRO A N 1
ATOM 618 C CA . PRO A 1 88 ? 2.593 -9.845 11.285 1.00 85.06 88 PRO A CA 1
ATOM 619 C C . PRO A 1 88 ? 2.165 -11.312 11.334 1.00 85.06 88 PRO A C 1
ATOM 621 O O . PRO A 1 88 ? 2.156 -11.945 12.390 1.00 85.06 88 PRO A O 1
ATOM 624 N N . THR A 1 89 ? 1.856 -11.867 10.170 1.00 77.31 89 THR A N 1
ATOM 625 C CA . THR A 1 89 ? 1.576 -13.295 9.979 1.00 77.31 89 THR A CA 1
ATOM 626 C C . THR A 1 89 ? 2.446 -13.833 8.846 1.00 77.31 89 THR A C 1
ATOM 628 O O . THR A 1 89 ? 3.132 -13.072 8.160 1.00 77.31 89 THR A O 1
ATOM 631 N N . THR A 1 90 ? 2.454 -15.147 8.628 1.00 72.31 90 THR A N 1
ATOM 632 C CA . THR A 1 90 ? 3.166 -15.733 7.487 1.00 72.31 90 THR A CA 1
ATOM 633 C C . THR A 1 90 ? 2.556 -15.228 6.176 1.00 72.31 90 THR A C 1
ATOM 635 O O . THR A 1 90 ? 1.488 -15.677 5.777 1.00 72.31 90 THR A O 1
ATOM 638 N N . GLY A 1 91 ? 3.241 -14.293 5.512 1.00 61.59 91 GLY A N 1
ATOM 639 C CA . GLY A 1 91 ? 2.830 -13.745 4.216 1.00 61.59 91 GLY A CA 1
ATOM 640 C C . GLY A 1 91 ? 1.834 -12.583 4.272 1.00 61.59 91 GLY A C 1
ATOM 641 O O . GLY A 1 91 ? 1.337 -12.190 3.225 1.00 61.59 91 GLY A O 1
ATOM 642 N N . GLY A 1 92 ? 1.543 -12.011 5.444 1.00 72.94 92 GLY A N 1
ATOM 643 C CA . GLY A 1 92 ? 0.579 -10.914 5.537 1.00 72.94 92 GLY A CA 1
ATOM 644 C C . GLY A 1 92 ? 0.490 -10.273 6.916 1.00 72.94 92 GLY A C 1
ATOM 645 O O . GLY A 1 92 ? 1.413 -10.357 7.729 1.00 72.94 92 GLY A O 1
ATOM 646 N N . MET A 1 93 ? -0.656 -9.668 7.207 1.00 83.19 93 MET A N 1
ATOM 647 C CA . MET A 1 93 ? -0.906 -8.920 8.436 1.00 83.19 93 MET A CA 1
ATOM 648 C C . MET A 1 93 ? -2.264 -9.298 9.026 1.00 83.19 93 MET A C 1
ATOM 650 O O . MET A 1 93 ? -3.265 -9.391 8.318 1.00 83.19 93 MET A O 1
ATOM 654 N N . GLN A 1 94 ? -2.319 -9.485 10.337 1.00 89.69 94 GLN A N 1
ATOM 655 C CA . GLN A 1 94 ? -3.564 -9.582 11.085 1.00 89.69 94 GLN A CA 1
ATOM 656 C C . GLN A 1 94 ? -3.869 -8.242 11.750 1.00 89.69 94 GLN A C 1
ATOM 658 O O . GLN A 1 94 ? -2.958 -7.561 12.209 1.00 89.69 94 GLN A O 1
ATOM 663 N N . VAL A 1 95 ? -5.152 -7.904 11.853 1.00 95.44 95 VAL A N 1
ATOM 664 C CA . VAL A 1 95 ? -5.653 -6.795 12.666 1.00 95.44 95 VAL A CA 1
ATOM 665 C C . VAL A 1 95 ? -6.636 -7.317 13.708 1.00 95.44 95 VAL A C 1
ATOM 667 O O . VAL A 1 95 ? -7.458 -8.192 13.410 1.00 95.44 95 VAL A O 1
ATOM 670 N N . ARG A 1 96 ? -6.558 -6.797 14.935 1.00 97.50 96 ARG A N 1
ATOM 671 C CA . ARG A 1 96 ? -7.520 -7.053 16.013 1.00 97.50 96 ARG A CA 1
ATOM 672 C C . ARG A 1 96 ? -7.821 -5.773 16.772 1.00 97.50 96 ARG A C 1
ATOM 674 O O . ARG A 1 96 ? -6.920 -4.985 16.993 1.00 97.50 96 ARG A O 1
ATOM 681 N N . GLY A 1 97 ? -9.054 -5.565 17.218 1.00 97.19 97 GLY A N 1
ATOM 682 C CA . GLY A 1 97 ? -9.351 -4.365 17.994 1.00 97.19 97 GLY A CA 1
ATOM 683 C C . GLY A 1 97 ? -10.824 -4.044 18.153 1.00 97.19 97 GLY A C 1
ATOM 684 O O . GLY A 1 97 ? -11.693 -4.911 18.035 1.00 97.19 97 GLY A O 1
ATOM 685 N N . THR A 1 98 ? -11.097 -2.777 18.431 1.00 97.69 98 THR A N 1
ATOM 686 C CA . THR A 1 98 ? -12.448 -2.238 18.585 1.00 97.69 98 THR A CA 1
ATOM 687 C C . THR A 1 98 ? -12.738 -1.211 17.501 1.00 97.69 98 THR A C 1
ATOM 689 O O . THR A 1 98 ? -11.862 -0.449 17.093 1.00 97.69 98 THR A O 1
ATOM 692 N N . ILE A 1 99 ? -13.984 -1.203 17.029 1.00 97.56 99 ILE A N 1
ATOM 693 C CA . ILE A 1 99 ? -14.507 -0.215 16.086 1.00 97.56 99 ILE A CA 1
ATOM 694 C C . ILE A 1 99 ? -15.899 0.181 16.568 1.00 97.56 99 ILE A C 1
ATOM 696 O O . ILE A 1 99 ? -16.751 -0.675 16.814 1.00 97.56 99 ILE A O 1
ATOM 700 N N . THR A 1 100 ? -16.138 1.480 16.697 1.00 96.50 100 THR A N 1
ATOM 701 C CA . THR A 1 100 ? -17.444 2.024 17.068 1.00 96.50 100 THR A CA 1
ATOM 702 C C . THR A 1 100 ? -18.495 1.602 16.043 1.00 96.50 100 THR A C 1
ATOM 704 O O . THR A 1 100 ? -18.329 1.833 14.850 1.00 96.50 100 THR A O 1
ATOM 707 N N . GLY A 1 101 ? -19.583 0.983 16.508 1.00 92.00 101 GLY A N 1
ATOM 708 C CA . GLY A 1 101 ? -20.683 0.530 15.649 1.00 92.00 101 GLY A CA 1
ATOM 709 C C . GLY A 1 101 ? -20.462 -0.817 14.950 1.00 92.00 101 GLY A C 1
ATOM 710 O O . GLY A 1 101 ? -21.351 -1.260 14.231 1.00 92.00 101 GLY A O 1
ATOM 711 N N . TYR A 1 102 ? -19.329 -1.493 15.167 1.00 95.00 102 TYR A N 1
ATOM 712 C CA . TYR A 1 102 ? -19.124 -2.865 14.698 1.00 95.00 102 TYR A CA 1
ATOM 713 C C . TYR A 1 102 ? -19.588 -3.888 15.744 1.00 95.00 102 TYR A C 1
ATOM 715 O O . TYR A 1 102 ? -19.372 -3.717 16.946 1.00 95.00 102 TYR A O 1
ATOM 723 N N . ALA A 1 103 ? -20.224 -4.971 15.293 1.00 89.06 103 ALA A N 1
ATOM 724 C CA . ALA A 1 103 ? -20.710 -6.025 16.174 1.00 89.06 103 ALA A CA 1
ATOM 725 C C . ALA A 1 103 ? -19.560 -6.947 16.628 1.00 89.06 103 ALA A C 1
ATOM 727 O O . ALA A 1 103 ? -19.102 -7.832 15.901 1.00 89.06 103 ALA A O 1
ATOM 728 N N . GLY A 1 104 ? -19.113 -6.749 17.869 1.00 88.44 104 GLY A N 1
ATOM 729 C CA . GLY A 1 104 ? -18.072 -7.555 18.507 1.00 88.44 104 GLY A CA 1
ATOM 730 C C . GLY A 1 104 ? -16.660 -7.010 18.287 1.00 88.44 104 GLY A C 1
ATOM 731 O O . GLY A 1 104 ? -16.459 -5.824 18.035 1.00 88.44 104 GLY A O 1
ATOM 732 N N . GLN A 1 105 ? -15.658 -7.880 18.428 1.00 93.19 105 GLN A N 1
ATOM 733 C CA . GLN A 1 105 ? -14.261 -7.508 18.211 1.00 93.19 105 GLN A CA 1
ATOM 734 C C . GLN A 1 105 ? -13.948 -7.514 16.714 1.00 93.19 105 GLN A C 1
ATOM 736 O O . GLN A 1 105 ? -14.202 -8.510 16.032 1.00 93.19 105 GLN A O 1
ATOM 741 N N . ALA A 1 106 ? -13.368 -6.427 16.208 1.00 94.50 106 ALA A N 1
ATOM 742 C CA . ALA A 1 106 ? -12.856 -6.387 14.847 1.00 94.50 106 ALA A CA 1
ATOM 743 C C . ALA A 1 106 ? -11.651 -7.322 14.761 1.00 94.50 106 ALA A C 1
ATOM 745 O O . ALA A 1 106 ? -10.687 -7.151 15.504 1.00 94.50 106 ALA A O 1
ATOM 746 N N . GLN A 1 107 ? -11.721 -8.331 13.897 1.00 93.62 107 GLN A N 1
ATOM 747 C CA . GLN A 1 107 ? -10.614 -9.239 13.622 1.00 93.62 107 GLN A CA 1
ATOM 748 C C . GLN A 1 107 ? -10.588 -9.523 12.126 1.00 93.62 107 GLN A C 1
ATOM 750 O O . GLN A 1 107 ? -11.588 -9.972 11.577 1.00 93.62 107 GLN A O 1
ATOM 755 N N . GLY A 1 108 ? -9.458 -9.272 11.477 1.00 85.25 108 GLY A N 1
ATOM 756 C CA . GLY A 1 108 ? -9.298 -9.496 10.044 1.00 85.25 108 GLY A CA 1
ATOM 757 C C . GLY A 1 108 ? -7.872 -9.894 9.707 1.00 85.25 108 GLY A C 1
ATOM 758 O O . GLY A 1 108 ? -6.949 -9.655 10.486 1.00 85.25 108 GLY A O 1
ATOM 759 N N . VAL A 1 109 ? -7.686 -10.518 8.550 1.00 77.56 109 VAL A N 1
ATOM 760 C CA . VAL A 1 109 ? -6.364 -10.882 8.033 1.00 77.56 109 VAL A CA 1
ATOM 761 C C . VAL A 1 109 ? -6.269 -10.401 6.597 1.00 77.56 109 VAL A C 1
ATOM 763 O O . VAL A 1 109 ? -7.152 -10.679 5.790 1.00 77.56 109 VAL A O 1
ATOM 766 N N . SER A 1 110 ? -5.190 -9.694 6.297 1.00 76.44 110 SER A N 1
ATOM 767 C CA . SER A 1 110 ? -4.776 -9.355 4.947 1.00 76.44 110 SER A CA 1
ATOM 768 C C . SER A 1 110 ? -3.657 -10.322 4.552 1.00 76.44 110 SER A C 1
ATOM 770 O O . SER A 1 110 ? -2.616 -10.319 5.211 1.00 76.44 110 SER A O 1
ATOM 772 N N . PRO A 1 111 ? -3.810 -11.138 3.493 1.00 64.69 111 PRO A N 1
ATOM 773 C CA . PRO A 1 111 ? -2.732 -11.979 2.964 1.00 64.69 111 PRO A CA 1
ATOM 774 C C . PRO A 1 111 ? -1.723 -11.164 2.135 1.00 64.69 111 PRO A C 1
ATOM 776 O O . PRO A 1 111 ? -0.983 -11.718 1.330 1.00 64.69 111 PRO A O 1
ATOM 779 N N . PHE A 1 112 ? -1.760 -9.837 2.261 1.00 63.69 112 PHE A N 1
ATOM 780 C CA . PHE A 1 112 ? -0.923 -8.925 1.514 1.00 63.69 112 PHE A CA 1
ATOM 781 C C . PHE A 1 112 ? 0.161 -8.352 2.421 1.00 63.69 112 PHE A C 1
ATOM 783 O O . PHE A 1 112 ? -0.116 -7.903 3.536 1.00 63.69 112 PHE A O 1
ATOM 790 N N . ALA A 1 113 ? 1.386 -8.345 1.904 1.00 65.44 113 ALA A N 1
ATOM 791 C CA . ALA A 1 113 ? 2.501 -7.605 2.458 1.00 65.44 113 ALA A CA 1
ATOM 792 C C . ALA A 1 113 ? 2.929 -6.555 1.421 1.00 65.44 113 ALA A C 1
ATOM 794 O O . ALA A 1 113 ? 3.140 -6.913 0.260 1.00 65.44 113 ALA A O 1
ATOM 795 N N . PRO A 1 114 ? 3.065 -5.275 1.804 1.00 69.56 114 PRO A N 1
ATOM 796 C CA . PRO A 1 114 ? 3.512 -4.234 0.886 1.00 69.56 114 PRO A CA 1
ATOM 797 C C . PRO A 1 114 ? 4.893 -4.577 0.320 1.00 69.56 114 PRO A C 1
ATOM 799 O O . PRO A 1 114 ? 5.824 -4.905 1.059 1.00 69.56 114 PRO A O 1
ATOM 802 N N . VAL A 1 115 ? 5.034 -4.477 -1.001 1.00 66.38 115 VAL A N 1
ATOM 803 C CA . VAL A 1 115 ? 6.314 -4.697 -1.680 1.00 66.38 115 VAL A CA 1
ATOM 804 C C . VAL A 1 115 ? 7.112 -3.401 -1.643 1.00 66.38 115 VAL A C 1
ATOM 806 O O . VAL A 1 115 ? 6.637 -2.353 -2.087 1.00 66.38 115 VAL A O 1
ATOM 809 N N . ASN A 1 116 ? 8.329 -3.467 -1.106 1.00 69.62 116 ASN A N 1
ATOM 810 C CA . ASN A 1 116 ? 9.236 -2.326 -1.082 1.00 69.62 116 ASN A CA 1
ATOM 811 C C . ASN A 1 116 ? 9.582 -1.904 -2.518 1.00 69.62 116 ASN A C 1
ATOM 813 O O . ASN A 1 116 ? 9.988 -2.743 -3.320 1.00 69.62 116 ASN A O 1
ATOM 817 N N . PHE A 1 117 ? 9.474 -0.605 -2.817 1.00 67.06 117 PHE A N 1
ATOM 818 C CA . PHE A 1 117 ? 9.770 -0.063 -4.141 1.00 67.06 117 PHE A CA 1
ATOM 819 C C . PHE A 1 117 ? 11.179 -0.431 -4.644 1.00 67.06 117 PHE A C 1
ATOM 821 O O . PHE A 1 117 ? 11.367 -0.656 -5.833 1.00 67.06 117 PHE A O 1
ATOM 828 N N . ALA A 1 118 ? 12.156 -0.573 -3.740 1.00 69.00 118 ALA A N 1
ATOM 829 C CA . ALA A 1 118 ? 13.528 -0.952 -4.083 1.00 69.00 118 ALA A CA 1
ATOM 830 C C . ALA A 1 118 ? 13.667 -2.338 -4.736 1.00 69.00 118 ALA A C 1
ATOM 832 O O . ALA A 1 118 ? 14.659 -2.592 -5.410 1.00 69.00 118 ALA A O 1
ATOM 833 N N . VAL A 1 119 ? 12.681 -3.227 -4.578 1.00 63.00 119 VAL A N 1
ATOM 834 C CA . VAL A 1 119 ? 12.661 -4.529 -5.270 1.00 63.00 119 VAL A CA 1
ATOM 835 C C . VAL A 1 119 ? 12.530 -4.354 -6.785 1.00 63.00 119 VAL A C 1
ATOM 837 O O . VAL A 1 119 ? 12.938 -5.232 -7.539 1.00 63.00 119 VAL A O 1
ATOM 840 N N . TRP A 1 120 ? 11.999 -3.215 -7.233 1.00 69.81 120 TRP A N 1
ATOM 841 C CA . TRP A 1 120 ? 11.816 -2.912 -8.645 1.00 69.81 120 TRP A CA 1
ATOM 842 C C . TRP A 1 120 ? 13.052 -2.290 -9.307 1.00 69.81 120 TRP A C 1
ATOM 844 O O . TRP A 1 120 ? 12.948 -1.925 -10.475 1.00 69.81 120 TRP A O 1
ATOM 854 N N . ASP A 1 121 ? 14.196 -2.156 -8.624 1.00 74.38 121 ASP A N 1
ATOM 855 C CA . ASP A 1 121 ? 15.434 -1.658 -9.244 1.00 74.38 121 ASP A CA 1
ATOM 856 C C . ASP A 1 121 ? 15.817 -2.508 -10.470 1.00 74.38 121 ASP A C 1
ATOM 858 O O . ASP A 1 121 ? 15.944 -3.733 -10.389 1.00 74.38 121 ASP A O 1
ATOM 862 N N . GLY A 1 122 ? 15.954 -1.857 -11.625 1.00 67.94 122 GLY A N 1
ATOM 863 C CA . GLY A 1 122 ? 16.304 -2.513 -12.875 1.00 67.94 122 GLY A CA 1
ATOM 864 C C . GLY A 1 122 ? 15.800 -1.802 -14.127 1.00 67.94 122 GLY A C 1
ATOM 865 O O . GLY A 1 122 ? 15.089 -0.796 -14.080 1.00 67.94 122 GLY A O 1
ATOM 866 N N . ILE A 1 123 ? 16.182 -2.362 -15.278 1.00 76.06 123 ILE A N 1
ATOM 867 C CA . ILE A 1 123 ? 15.730 -1.932 -16.606 1.00 76.06 123 ILE A CA 1
ATOM 868 C C . ILE A 1 123 ? 14.686 -2.926 -17.113 1.00 76.06 123 ILE A C 1
ATOM 870 O O . ILE A 1 123 ? 14.931 -4.130 -17.189 1.00 76.06 123 ILE A O 1
ATOM 874 N N . TYR A 1 124 ? 13.541 -2.396 -17.518 1.00 69.62 124 TYR A N 1
ATOM 875 C CA . TYR A 1 124 ? 12.404 -3.124 -18.053 1.00 69.62 124 TYR A CA 1
ATOM 876 C C . TYR A 1 124 ? 12.275 -2.856 -19.546 1.00 69.62 124 TYR A C 1
ATOM 878 O O . TYR A 1 124 ? 12.430 -1.724 -20.019 1.00 69.62 124 TYR A O 1
ATOM 886 N N . TYR A 1 125 ? 11.954 -3.908 -20.292 1.00 72.19 125 TYR A N 1
ATOM 887 C CA . TYR A 1 125 ? 11.946 -3.878 -21.746 1.00 72.19 125 TYR A CA 1
ATOM 888 C C . TYR A 1 125 ? 10.535 -4.076 -22.293 1.00 72.19 125 TYR A C 1
ATOM 890 O O . TYR A 1 125 ? 9.822 -4.989 -21.880 1.00 72.19 125 TYR A O 1
ATOM 898 N N . ALA A 1 126 ? 10.154 -3.255 -23.268 1.00 67.75 126 ALA A N 1
ATOM 899 C CA . ALA A 1 126 ? 8.974 -3.495 -24.082 1.00 67.75 126 ALA A CA 1
ATOM 900 C C . ALA A 1 126 ? 9.325 -4.447 -25.228 1.00 67.75 126 ALA A C 1
ATOM 902 O O . ALA A 1 126 ? 10.324 -4.263 -25.932 1.00 67.75 126 ALA A O 1
ATOM 903 N N . GLN A 1 127 ? 8.477 -5.450 -25.433 1.00 75.56 127 GLN A N 1
ATOM 904 C CA . GLN A 1 127 ? 8.537 -6.311 -26.604 1.00 75.56 127 GLN A CA 1
ATOM 905 C C . GLN A 1 127 ? 7.952 -5.571 -27.808 1.00 75.56 127 GLN A C 1
ATOM 907 O O . GLN A 1 127 ? 6.815 -5.100 -27.770 1.00 75.56 127 GLN A O 1
ATOM 912 N N . LEU A 1 128 ? 8.717 -5.490 -28.891 1.00 70.50 128 LEU A N 1
ATOM 913 C CA . LEU A 1 128 ? 8.215 -4.982 -30.160 1.00 70.50 128 LEU A CA 1
ATOM 914 C C . LEU A 1 128 ? 7.446 -6.083 -30.905 1.00 70.50 128 LEU A C 1
ATOM 916 O O . LEU A 1 128 ? 7.778 -7.264 -30.756 1.00 70.50 128 LEU A O 1
ATOM 920 N N . PRO A 1 129 ? 6.444 -5.733 -31.732 1.00 74.31 129 PRO A N 1
ATOM 921 C CA . PRO A 1 129 ? 5.775 -6.704 -32.589 1.00 74.31 129 PRO A CA 1
ATOM 922 C C . PRO A 1 129 ? 6.783 -7.484 -33.444 1.00 74.31 129 PRO A C 1
ATOM 924 O O . PRO A 1 129 ? 7.733 -6.907 -33.975 1.00 74.31 129 PRO A O 1
ATOM 927 N N . SER A 1 130 ? 6.568 -8.793 -33.601 1.00 76.44 130 SER A N 1
ATOM 928 C CA . SER A 1 130 ? 7.316 -9.577 -34.590 1.00 76.44 130 SER A CA 1
ATOM 929 C C . SER A 1 130 ? 6.897 -9.124 -35.988 1.00 76.44 130 SER A C 1
ATOM 931 O O . SER A 1 130 ? 5.705 -8.985 -36.274 1.00 76.44 130 SER A O 1
ATOM 933 N N . LEU A 1 131 ? 7.878 -8.867 -36.852 1.00 81.44 131 LEU A N 1
ATOM 934 C CA . LEU A 1 131 ? 7.640 -8.521 -38.245 1.00 81.44 131 LEU A CA 1
ATOM 935 C C . LEU A 1 131 ? 7.702 -9.791 -39.092 1.00 81.44 131 LEU A C 1
ATOM 937 O O . LEU A 1 131 ? 8.490 -10.696 -38.833 1.00 81.44 131 LEU A O 1
ATOM 941 N N . MET A 1 132 ? 6.887 -9.852 -40.140 1.00 83.94 132 MET A N 1
ATOM 942 C CA . MET A 1 132 ? 6.962 -10.934 -41.118 1.00 83.94 132 MET A CA 1
ATOM 943 C C . MET A 1 132 ? 7.906 -10.517 -42.244 1.00 83.94 132 MET A C 1
ATOM 945 O O . MET A 1 132 ? 7.632 -9.550 -42.953 1.00 83.94 132 MET A O 1
ATOM 949 N N . VAL A 1 133 ? 8.992 -11.262 -42.449 1.00 79.06 133 VAL A N 1
ATOM 950 C CA . VAL A 1 133 ? 9.892 -11.085 -43.596 1.00 79.06 133 VAL A CA 1
ATOM 951 C C . VAL A 1 133 ? 9.743 -12.307 -44.492 1.00 79.06 133 VAL A C 1
ATOM 953 O O . VAL A 1 133 ? 10.060 -13.421 -44.092 1.00 79.06 133 VAL A O 1
ATOM 956 N N . GLN A 1 134 ? 9.201 -12.107 -45.698 1.00 87.12 134 GLN A N 1
ATOM 957 C CA . GLN A 1 134 ? 8.927 -13.186 -46.664 1.00 87.12 134 GLN A CA 1
ATOM 958 C C . GLN A 1 134 ? 8.068 -14.337 -46.097 1.00 87.12 134 GLN A C 1
ATOM 960 O O . GLN A 1 134 ? 8.267 -15.501 -46.429 1.00 87.12 134 GLN A O 1
ATOM 965 N N . GLY A 1 135 ? 7.103 -14.022 -45.228 1.00 86.44 135 GLY A N 1
ATOM 966 C CA . GLY A 1 135 ? 6.231 -15.027 -44.608 1.00 86.44 135 GLY A CA 1
ATOM 967 C C . GLY A 1 135 ? 6.855 -15.772 -43.423 1.00 86.44 135 GLY A C 1
ATOM 968 O O . GLY A 1 135 ? 6.186 -16.615 -42.833 1.00 86.44 135 GLY A O 1
ATOM 969 N N . VAL A 1 136 ? 8.091 -15.440 -43.038 1.00 83.12 136 VAL A N 1
ATOM 970 C CA . VAL A 1 136 ? 8.753 -15.968 -41.841 1.00 83.12 136 VAL A CA 1
ATOM 971 C C . VAL A 1 136 ? 8.699 -14.914 -40.725 1.00 83.12 136 VAL A C 1
ATOM 973 O O . VAL A 1 136 ? 9.099 -13.770 -40.967 1.00 83.12 136 VAL A O 1
ATOM 976 N N . PRO A 1 137 ? 8.222 -15.254 -39.512 1.00 78.19 137 PRO A N 1
ATOM 977 C CA . PRO A 1 137 ? 8.280 -14.348 -38.369 1.00 78.19 137 PRO A CA 1
ATOM 978 C C . PRO A 1 137 ? 9.732 -14.069 -37.980 1.00 78.19 137 PRO A C 1
ATOM 980 O O . PRO A 1 137 ? 10.517 -14.998 -37.777 1.00 78.19 137 PRO A O 1
ATOM 983 N N . THR A 1 138 ? 10.103 -12.799 -37.840 1.00 82.75 138 THR A N 1
ATOM 984 C CA . THR A 1 138 ? 11.398 -12.434 -37.262 1.00 82.75 138 THR A CA 1
ATOM 985 C C . THR A 1 138 ? 11.371 -12.641 -35.747 1.00 82.75 138 THR A C 1
ATOM 987 O O . THR A 1 138 ? 10.316 -12.457 -35.126 1.00 82.75 138 THR A O 1
ATOM 990 N N . PRO A 1 139 ? 12.518 -12.951 -35.115 1.00 78.25 139 PRO A N 1
ATOM 991 C CA . PRO A 1 139 ? 12.623 -12.952 -33.661 1.00 78.25 139 PRO A CA 1
ATOM 992 C C . PRO A 1 139 ? 12.117 -11.639 -33.056 1.00 78.25 139 PRO A C 1
ATOM 994 O O . PRO A 1 139 ? 12.298 -10.563 -33.636 1.00 78.25 139 PRO A O 1
ATOM 997 N N . PHE A 1 140 ? 11.485 -11.729 -31.886 1.00 73.44 140 PHE A N 1
ATOM 998 C CA . PHE A 1 140 ? 11.087 -10.544 -31.136 1.00 73.44 140 PHE A CA 1
ATOM 999 C C . PHE A 1 140 ? 12.313 -9.719 -30.757 1.00 73.44 140 PHE A C 1
ATOM 1001 O O . PHE A 1 140 ? 13.353 -10.255 -30.375 1.00 73.44 140 PHE A O 1
ATOM 1008 N N . SER A 1 141 ? 12.168 -8.403 -30.860 1.00 74.25 141 SER A N 1
ATOM 1009 C CA . SER A 1 141 ? 13.154 -7.445 -30.374 1.00 74.25 141 SER A CA 1
ATOM 1010 C C . SER A 1 141 ? 12.615 -6.747 -29.136 1.00 74.25 141 SER A C 1
ATOM 1012 O O . SER A 1 141 ? 11.409 -6.528 -29.009 1.00 74.25 141 SER A O 1
ATOM 1014 N N . PHE A 1 142 ? 13.521 -6.396 -28.232 1.00 74.94 142 PHE A N 1
ATOM 1015 C CA . PHE A 1 142 ? 13.208 -5.780 -26.952 1.00 74.94 142 PHE A CA 1
ATOM 1016 C C . PHE A 1 142 ? 13.912 -4.433 -26.866 1.00 74.94 142 PHE A C 1
ATOM 1018 O O . PHE A 1 142 ? 15.096 -4.329 -27.185 1.00 74.94 142 PHE A O 1
ATOM 1025 N N . VAL A 1 143 ? 13.184 -3.405 -26.440 1.00 75.75 143 VAL A N 1
ATOM 1026 C CA . VAL A 1 143 ? 13.725 -2.053 -26.251 1.00 75.75 143 VAL A CA 1
ATOM 1027 C C . VAL A 1 143 ? 13.486 -1.599 -24.814 1.00 75.75 143 VAL A C 1
ATOM 1029 O O . VAL A 1 143 ? 12.414 -1.889 -24.279 1.00 75.75 143 VAL A O 1
ATOM 1032 N N . PRO A 1 144 ? 14.447 -0.914 -24.164 1.00 75.12 144 PRO A N 1
ATOM 1033 C CA . PRO A 1 144 ? 14.219 -0.335 -22.844 1.00 75.12 144 PRO A CA 1
ATOM 1034 C C . PRO A 1 144 ? 12.989 0.579 -22.856 1.00 75.12 144 PRO A C 1
ATOM 1036 O O . PRO A 1 144 ? 12.836 1.397 -23.761 1.00 75.12 144 PRO A O 1
ATOM 1039 N N . ALA A 1 145 ? 12.115 0.426 -21.866 1.00 67.69 145 ALA A N 1
ATOM 1040 C CA . ALA A 1 145 ? 10.864 1.179 -21.759 1.00 67.69 145 ALA A CA 1
ATOM 1041 C C . ALA A 1 145 ? 10.686 1.841 -20.388 1.00 67.69 145 ALA A C 1
ATOM 1043 O O . ALA A 1 145 ? 10.072 2.902 -20.295 1.00 67.69 145 ALA A O 1
ATOM 1044 N N . LEU A 1 146 ? 11.246 1.239 -19.338 1.00 65.19 146 LEU A N 1
ATOM 1045 C CA . LEU A 1 146 ? 11.240 1.763 -17.978 1.00 65.19 146 LEU A CA 1
ATOM 1046 C C . LEU A 1 146 ? 12.577 1.416 -17.319 1.00 65.19 146 LEU A C 1
ATOM 1048 O O . LEU A 1 146 ? 13.103 0.326 -17.512 1.00 65.19 146 LEU A O 1
ATOM 1052 N N . GLU A 1 147 ? 13.120 2.330 -16.533 1.00 76.06 147 GLU A N 1
ATOM 1053 C CA . GLU A 1 147 ? 14.238 2.062 -15.634 1.00 76.06 147 GLU A CA 1
ATOM 1054 C C . GLU A 1 147 ? 13.879 2.607 -14.260 1.00 76.06 147 GLU A C 1
ATOM 1056 O O . GLU A 1 147 ? 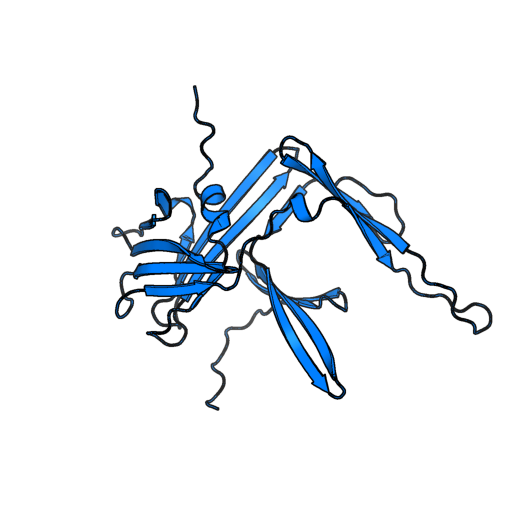13.392 3.730 -14.137 1.00 76.06 147 GLU A O 1
ATOM 1061 N N . VAL A 1 148 ? 14.122 1.807 -13.233 1.00 73.00 148 VAL A N 1
ATOM 1062 C CA . VAL A 1 148 ? 13.998 2.199 -11.834 1.00 73.00 148 VAL A CA 1
ATOM 1063 C C . VAL A 1 148 ? 15.379 2.057 -11.219 1.00 73.00 148 VAL A C 1
ATOM 1065 O O . VAL A 1 148 ? 15.999 1.006 -11.348 1.00 73.00 148 VAL A O 1
ATOM 1068 N N . LYS A 1 149 ? 15.862 3.101 -10.548 1.00 79.12 149 LYS A N 1
ATOM 1069 C CA . LYS A 1 149 ? 17.077 3.034 -9.730 1.00 79.12 149 LYS A CA 1
ATOM 1070 C C . LYS A 1 149 ? 16.784 3.484 -8.321 1.00 79.12 149 LYS A C 1
ATOM 1072 O O . LYS A 1 149 ? 16.153 4.527 -8.128 1.00 79.12 149 LYS A O 1
ATOM 1077 N N . VAL A 1 150 ? 17.313 2.739 -7.363 1.00 75.94 150 VAL A N 1
ATOM 1078 C CA . VAL A 1 150 ? 17.310 3.094 -5.951 1.00 75.94 150 VAL A CA 1
ATOM 1079 C C . VAL A 1 150 ? 18.749 3.141 -5.454 1.00 75.94 150 VAL A C 1
ATOM 1081 O O . VAL A 1 150 ? 19.482 2.158 -5.533 1.00 75.94 150 VAL A O 1
ATOM 1084 N N . ASP A 1 151 ? 19.189 4.303 -4.973 1.00 82.62 151 ASP A N 1
ATOM 1085 C CA . ASP A 1 151 ? 20.549 4.445 -4.454 1.00 82.62 151 ASP A CA 1
ATOM 1086 C C . ASP A 1 151 ? 20.700 3.871 -3.032 1.00 82.62 151 ASP A C 1
ATOM 1088 O O . ASP A 1 151 ? 19.740 3.446 -2.385 1.00 82.62 151 ASP A O 1
ATOM 1092 N N . ALA A 1 152 ? 21.932 3.872 -2.517 1.00 75.38 152 ALA A N 1
ATOM 1093 C CA . ALA A 1 152 ? 22.240 3.363 -1.180 1.00 75.38 152 ALA A CA 1
ATOM 1094 C C . ALA A 1 152 ? 21.560 4.154 -0.043 1.00 75.38 152 ALA A C 1
ATOM 1096 O O . ALA A 1 152 ? 21.532 3.692 1.097 1.00 75.38 152 ALA A O 1
ATOM 1097 N N . GLN A 1 153 ? 21.038 5.346 -0.336 1.00 74.56 153 GLN A N 1
ATOM 1098 C CA . GLN A 1 153 ? 20.301 6.204 0.586 1.00 74.56 153 GLN A CA 1
ATOM 1099 C C . GLN A 1 153 ? 18.780 6.012 0.454 1.00 74.56 153 GLN A C 1
ATOM 1101 O O . GLN A 1 153 ? 18.026 6.605 1.224 1.00 74.56 153 GLN A O 1
ATOM 1106 N N . GLY A 1 154 ? 18.323 5.168 -0.477 1.00 71.56 154 GLY A N 1
ATOM 1107 C CA . GLY A 1 154 ? 16.912 4.918 -0.749 1.00 71.56 154 GLY A CA 1
ATOM 1108 C C . GLY A 1 154 ? 16.255 5.971 -1.644 1.00 71.56 154 GLY A C 1
ATOM 1109 O O . GLY A 1 154 ? 15.027 5.962 -1.766 1.00 71.56 154 GLY A O 1
ATOM 1110 N N . ASN A 1 155 ? 17.030 6.869 -2.266 1.00 79.94 155 ASN A N 1
ATOM 1111 C CA . ASN A 1 155 ? 16.495 7.817 -3.238 1.00 79.94 155 ASN A CA 1
ATOM 1112 C C . ASN A 1 155 ? 16.153 7.080 -4.523 1.00 79.94 155 ASN A C 1
ATOM 1114 O O . ASN A 1 155 ? 16.917 6.246 -5.006 1.00 79.94 155 ASN A O 1
ATOM 1118 N N . GLN A 1 156 ? 15.008 7.426 -5.094 1.00 77.62 156 GLN A N 1
ATOM 1119 C CA . GLN A 1 156 ? 14.421 6.684 -6.195 1.00 77.62 156 GLN A CA 1
ATOM 1120 C C . GLN A 1 156 ? 14.323 7.572 -7.417 1.00 77.62 156 GLN A C 1
ATOM 1122 O O . GLN A 1 156 ? 13.769 8.673 -7.358 1.00 77.62 156 GLN A O 1
ATOM 1127 N N . THR A 1 157 ? 14.835 7.073 -8.532 1.00 81.50 157 THR A N 1
ATOM 1128 C CA . THR A 1 157 ? 14.731 7.738 -9.824 1.00 81.50 157 THR A CA 1
ATOM 1129 C C . THR A 1 157 ? 14.112 6.783 -10.826 1.00 81.50 157 THR A C 1
ATOM 1131 O O . THR A 1 157 ? 14.448 5.600 -10.858 1.00 81.50 157 THR A O 1
ATOM 1134 N N . VAL A 1 158 ? 13.190 7.305 -11.628 1.00 73.19 158 VAL A N 1
ATOM 1135 C CA . VAL A 1 158 ? 12.490 6.543 -12.656 1.00 73.19 158 VAL A CA 1
ATOM 1136 C C . VAL A 1 158 ? 12.726 7.207 -14.007 1.00 73.19 158 VAL A C 1
ATOM 1138 O O . VAL A 1 158 ? 12.663 8.433 -14.130 1.00 73.19 158 VAL A O 1
ATOM 1141 N N . TRP A 1 159 ? 12.993 6.401 -15.026 1.00 80.88 159 TRP A N 1
ATOM 1142 C CA . TRP A 1 159 ? 13.055 6.830 -16.416 1.00 80.88 159 TRP A CA 1
ATOM 1143 C C . TRP A 1 159 ? 12.044 6.052 -17.234 1.00 80.88 159 TRP A C 1
ATOM 1145 O O . TRP A 1 159 ? 11.818 4.872 -16.990 1.00 80.88 159 TRP A O 1
ATOM 1155 N N . TRP A 1 160 ? 11.467 6.700 -18.235 1.00 76.06 160 TRP A N 1
ATOM 1156 C CA . TRP A 1 160 ? 10.501 6.091 -19.134 1.00 76.06 160 TRP A CA 1
ATOM 1157 C C . TRP A 1 160 ? 10.783 6.480 -20.583 1.00 76.06 160 TRP A C 1
ATOM 1159 O O . TRP A 1 160 ? 11.309 7.560 -20.859 1.00 76.06 160 TRP A O 1
ATOM 1169 N N . ALA A 1 161 ? 10.425 5.595 -21.509 1.00 71.25 161 ALA A N 1
ATOM 1170 C CA . ALA A 1 161 ? 10.468 5.848 -22.939 1.00 71.25 161 ALA A CA 1
ATOM 1171 C C . ALA A 1 161 ? 9.170 5.395 -23.610 1.00 71.25 161 ALA A C 1
ATOM 1173 O O . ALA A 1 161 ? 8.680 4.287 -23.379 1.00 71.25 161 ALA A O 1
ATOM 1174 N N . SER A 1 162 ? 8.657 6.218 -24.523 1.00 72.88 162 SER A N 1
ATOM 1175 C CA . SER A 1 162 ? 7.667 5.764 -25.495 1.00 72.88 162 SER A CA 1
ATOM 1176 C C . SER A 1 162 ? 8.348 4.883 -26.547 1.00 72.88 162 SER A C 1
ATOM 1178 O O . SER A 1 162 ? 9.463 5.167 -26.968 1.00 72.88 162 SER A O 1
ATOM 1180 N N . SER A 1 163 ? 7.674 3.799 -26.941 1.00 67.44 163 SER A N 1
ATOM 1181 C CA . SER A 1 163 ? 8.110 2.741 -27.875 1.00 67.44 163 SER A CA 1
ATOM 1182 C C . SER A 1 163 ? 9.329 3.078 -28.768 1.00 67.44 163 SER A C 1
ATOM 1184 O O . SER A 1 163 ? 9.187 3.625 -29.861 1.00 67.44 163 SER A O 1
ATOM 1186 N N . GLY A 1 164 ? 10.535 2.736 -28.294 1.00 64.69 164 GLY A N 1
ATOM 1187 C CA . GLY A 1 164 ? 11.797 2.857 -29.041 1.00 64.69 164 GLY A CA 1
ATOM 1188 C C . GLY A 1 164 ? 12.553 4.190 -28.917 1.00 64.69 164 GLY A C 1
ATOM 1189 O O . GLY A 1 164 ? 13.652 4.304 -29.457 1.00 64.69 164 GLY A O 1
ATOM 1190 N N . ALA A 1 165 ? 12.015 5.186 -28.210 1.00 77.81 165 ALA A N 1
ATOM 1191 C CA . ALA A 1 165 ? 12.734 6.413 -27.872 1.00 77.81 165 ALA A CA 1
ATOM 1192 C C . ALA A 1 165 ? 13.792 6.174 -26.769 1.00 77.81 165 ALA A C 1
ATOM 1194 O O . ALA A 1 165 ? 13.713 5.185 -26.037 1.00 77.81 165 ALA A O 1
ATOM 1195 N N . PRO A 1 166 ? 14.780 7.073 -26.603 1.00 86.00 166 PRO A N 1
ATOM 1196 C CA . PRO A 1 166 ? 15.668 7.038 -25.445 1.00 86.00 166 PRO A CA 1
ATOM 1197 C C . PRO A 1 166 ? 14.903 7.238 -24.130 1.00 86.00 166 PRO A C 1
ATOM 1199 O O . PRO A 1 166 ? 13.966 8.036 -24.072 1.00 86.00 166 PRO A O 1
ATOM 1202 N N . LEU A 1 167 ? 15.350 6.563 -23.068 1.00 76.31 167 LEU A N 1
ATOM 1203 C CA . LEU A 1 167 ? 14.840 6.755 -21.709 1.00 76.31 167 LEU A CA 1
ATOM 1204 C C . LEU A 1 167 ? 15.023 8.210 -21.260 1.00 76.31 167 LEU A C 1
ATOM 1206 O O . LEU A 1 167 ? 16.118 8.769 -21.339 1.00 76.31 167 LEU A O 1
ATOM 1210 N N . GLN A 1 168 ? 13.946 8.809 -20.758 1.00 83.94 168 GLN A N 1
ATOM 1211 C CA . GLN A 1 168 ? 13.946 10.140 -20.161 1.00 83.94 168 GLN A CA 1
ATOM 1212 C C . GLN A 1 168 ? 13.522 10.048 -18.704 1.00 83.94 168 GLN A C 1
ATOM 1214 O O . GLN A 1 168 ? 12.589 9.321 -18.368 1.00 83.94 168 GLN A O 1
ATOM 1219 N N . GLN A 1 169 ? 14.205 10.790 -17.835 1.00 85.19 169 GLN A N 1
ATOM 1220 C CA . GLN A 1 169 ? 13.846 10.831 -16.424 1.00 85.19 169 GLN A CA 1
ATOM 1221 C C . GLN A 1 169 ? 12.442 11.420 -16.278 1.00 85.19 169 GLN A C 1
ATOM 1223 O O . GLN A 1 169 ? 12.151 12.485 -16.828 1.00 85.19 169 GLN A O 1
ATOM 1228 N N . VAL A 1 170 ? 11.575 10.738 -15.533 1.00 73.94 170 VAL A N 1
ATOM 1229 C CA . VAL A 1 170 ? 10.231 11.250 -15.261 1.00 73.94 170 VAL A CA 1
ATOM 1230 C C . VAL A 1 170 ? 10.307 12.360 -14.215 1.00 73.94 170 VAL A C 1
ATOM 1232 O O . VAL A 1 170 ? 11.082 12.286 -13.261 1.00 73.94 170 VAL A O 1
ATOM 1235 N N . ALA A 1 171 ? 9.497 13.405 -14.386 1.00 70.94 171 ALA A N 1
ATOM 1236 C CA . ALA A 1 171 ? 9.473 14.535 -13.455 1.00 70.94 171 ALA A CA 1
ATOM 1237 C C . ALA A 1 171 ? 8.898 14.153 -12.078 1.00 70.94 171 ALA A C 1
ATOM 1239 O O . ALA A 1 171 ? 9.302 14.710 -11.054 1.00 70.94 171 ALA A O 1
ATOM 1240 N N . TRP A 1 172 ? 7.954 13.210 -12.064 1.00 75.62 172 TRP A N 1
ATOM 1241 C CA . TRP A 1 172 ? 7.352 12.647 -10.863 1.00 75.62 172 TRP A CA 1
ATOM 1242 C C . TRP A 1 172 ? 6.843 11.229 -11.135 1.00 75.62 172 TRP A C 1
ATOM 1244 O O . TRP A 1 172 ? 6.540 10.883 -12.279 1.00 75.62 172 TRP A O 1
ATOM 1254 N N . PHE A 1 173 ? 6.723 10.424 -10.083 1.00 69.94 173 PHE A N 1
ATOM 1255 C CA . PHE A 1 173 ? 5.986 9.164 -10.112 1.00 69.94 173 PHE A CA 1
ATOM 1256 C C . PHE A 1 173 ? 5.272 8.933 -8.780 1.00 69.94 173 PHE A C 1
ATOM 1258 O O . PHE A 1 173 ? 5.654 9.488 -7.745 1.00 69.94 173 PHE A O 1
ATOM 1265 N N . ARG A 1 174 ? 4.233 8.102 -8.820 1.00 67.06 174 ARG A N 1
ATOM 1266 C CA . ARG A 1 174 ? 3.494 7.637 -7.649 1.00 67.06 174 ARG A CA 1
ATOM 1267 C C . ARG A 1 174 ? 3.521 6.117 -7.622 1.00 67.06 174 ARG A C 1
ATOM 1269 O O . ARG A 1 174 ? 3.339 5.481 -8.656 1.00 67.06 174 ARG A O 1
ATOM 1276 N N . TYR A 1 175 ? 3.745 5.564 -6.441 1.00 66.56 175 TYR A N 1
ATOM 1277 C CA . TYR A 1 175 ? 3.690 4.139 -6.168 1.00 66.56 175 TYR A CA 1
ATOM 1278 C C . TYR A 1 175 ? 2.645 3.887 -5.087 1.00 66.56 175 TYR A C 1
ATOM 1280 O O . TYR A 1 175 ? 2.774 4.380 -3.964 1.00 66.56 175 TYR A O 1
ATOM 1288 N N . ASP A 1 176 ? 1.604 3.146 -5.442 1.00 64.81 176 ASP A N 1
ATOM 1289 C CA . ASP A 1 176 ? 0.575 2.707 -4.509 1.00 64.81 176 ASP A CA 1
ATOM 1290 C C . ASP A 1 176 ? 0.973 1.327 -3.973 1.00 64.81 176 ASP A C 1
ATOM 1292 O O . ASP A 1 176 ? 1.222 0.397 -4.738 1.00 64.81 176 ASP A O 1
ATOM 1296 N N . PHE A 1 177 ? 1.067 1.191 -2.649 1.00 65.94 177 PHE A N 1
ATOM 1297 C CA . PHE A 1 177 ? 1.559 -0.045 -2.035 1.00 65.94 177 PHE A CA 1
ATOM 1298 C C . PHE A 1 177 ? 0.520 -1.166 -2.047 1.00 65.94 177 PHE A C 1
ATOM 1300 O O . PHE A 1 177 ? 0.876 -2.300 -1.752 1.00 65.94 177 PHE A O 1
ATOM 1307 N N . ALA A 1 178 ? -0.747 -0.874 -2.345 1.00 59.28 178 ALA A N 1
ATOM 1308 C CA . ALA A 1 178 ? -1.819 -1.859 -2.398 1.00 59.28 178 ALA A CA 1
ATOM 1309 C C . ALA A 1 178 ? -1.937 -2.451 -3.811 1.00 59.28 178 ALA A C 1
ATOM 1311 O O . ALA A 1 178 ? -2.450 -1.802 -4.722 1.00 59.28 178 ALA A O 1
ATOM 1312 N N . MET A 1 179 ? -1.499 -3.701 -3.980 1.00 55.09 179 MET A N 1
ATOM 1313 C CA . MET A 1 179 ? -1.649 -4.456 -5.227 1.00 55.09 179 MET A CA 1
ATOM 1314 C C . MET A 1 179 ? -2.022 -5.911 -4.916 1.00 55.09 179 MET A C 1
ATOM 1316 O O . MET A 1 179 ? -1.188 -6.742 -4.579 1.00 55.09 179 MET A O 1
ATOM 1320 N N . PHE A 1 180 ? -3.302 -6.235 -5.002 1.00 50.59 180 PHE A N 1
ATOM 1321 C CA . PHE A 1 180 ? -3.811 -7.600 -4.980 1.00 50.59 180 PHE A CA 1
ATOM 1322 C C . PHE A 1 180 ? -3.566 -8.258 -6.343 1.00 50.59 180 PHE A C 1
ATOM 1324 O O . PHE A 1 180 ? -3.611 -7.592 -7.367 1.00 50.59 180 PHE A O 1
ATOM 1331 N N . VAL A 1 181 ? -3.346 -9.569 -6.393 1.00 41.88 181 VAL A N 1
ATOM 1332 C CA . VAL A 1 181 ? -3.348 -10.324 -7.656 1.00 41.88 181 VAL A CA 1
ATOM 1333 C C . VAL A 1 181 ? -4.496 -11.319 -7.588 1.00 41.88 181 VAL A C 1
ATOM 1335 O O . VAL A 1 181 ? -4.528 -12.155 -6.687 1.00 41.88 181 VAL A O 1
ATOM 1338 N N . ILE A 1 182 ? -5.457 -11.222 -8.506 1.00 38.16 182 ILE A N 1
ATOM 1339 C CA . ILE A 1 182 ? -6.474 -12.259 -8.697 1.00 38.16 182 ILE A CA 1
ATOM 1340 C C . ILE A 1 182 ? -6.102 -13.056 -9.935 1.00 38.16 182 ILE A C 1
ATOM 1342 O O . ILE A 1 182 ? -6.017 -12.512 -11.034 1.00 38.16 182 ILE A O 1
ATOM 1346 N N . ALA A 1 183 ? -5.925 -14.356 -9.746 1.00 33.53 183 ALA A N 1
ATOM 1347 C CA . ALA A 1 183 ? -5.744 -15.311 -10.818 1.00 33.53 183 ALA A CA 1
ATOM 1348 C C . ALA A 1 183 ? -6.967 -16.220 -10.932 1.00 33.53 183 ALA A C 1
ATOM 1350 O O . ALA A 1 183 ? -7.553 -16.620 -9.923 1.00 33.53 183 ALA A O 1
ATOM 1351 N N . PHE A 1 184 ? -7.348 -16.570 -12.156 1.00 40.97 184 PHE A N 1
ATOM 1352 C CA . PHE A 1 184 ? -8.342 -17.608 -12.400 1.00 40.97 184 PHE A CA 1
ATOM 1353 C C . PHE A 1 184 ? -7.964 -18.483 -13.587 1.00 40.97 184 PHE A C 1
ATOM 1355 O O . PHE A 1 184 ? -7.380 -18.031 -14.576 1.00 40.97 184 PHE A O 1
ATOM 1362 N N . ALA A 1 185 ? -8.339 -19.755 -13.470 1.00 34.78 185 ALA A N 1
ATOM 1363 C CA . ALA A 1 185 ? -8.204 -20.733 -14.530 1.00 34.78 185 ALA A CA 1
ATOM 1364 C C . ALA A 1 185 ? -9.284 -20.509 -15.596 1.00 34.78 185 ALA A C 1
ATOM 1366 O O . ALA A 1 185 ? -10.472 -20.375 -15.304 1.00 34.78 185 ALA A O 1
ATOM 1367 N N . LEU A 1 186 ? -8.852 -20.488 -16.844 1.00 40.09 186 LEU A N 1
ATOM 1368 C CA . LEU A 1 186 ? -9.665 -20.570 -18.044 1.00 40.09 186 LEU A CA 1
ATOM 1369 C C . LEU A 1 186 ? -9.777 -22.039 -18.483 1.00 40.09 186 LEU A C 1
ATOM 1371 O O . LEU A 1 186 ? -9.085 -22.927 -17.974 1.00 40.09 186 LEU A O 1
ATOM 1375 N N . ALA A 1 187 ? -10.644 -22.298 -19.465 1.00 39.88 187 ALA A N 1
ATOM 1376 C CA . ALA A 1 187 ? -10.690 -23.592 -20.137 1.00 39.88 187 ALA A CA 1
ATOM 1377 C C . ALA A 1 187 ? -9.299 -23.986 -20.676 1.00 39.88 187 ALA A C 1
ATOM 1379 O O . ALA A 1 187 ? -8.483 -23.125 -21.006 1.00 39.88 187 ALA A O 1
ATOM 1380 N N . GLU A 1 188 ? -9.038 -25.294 -20.750 1.00 54.66 188 GLU A N 1
ATOM 1381 C CA . GLU A 1 188 ? -7.785 -25.867 -21.278 1.00 54.66 188 GLU A CA 1
ATOM 1382 C C . GLU A 1 188 ? -6.523 -25.555 -20.449 1.00 54.66 188 GLU A C 1
ATOM 1384 O O . GLU A 1 188 ? -5.402 -25.705 -20.927 1.00 54.66 188 GLU A O 1
ATOM 1389 N N . GLY A 1 189 ? -6.684 -25.164 -19.179 1.00 40.41 189 GLY A N 1
ATOM 1390 C CA . GLY A 1 189 ? -5.560 -24.962 -18.257 1.00 40.41 189 GLY A CA 1
ATOM 1391 C C . GLY A 1 189 ? -4.815 -23.641 -18.451 1.00 40.41 189 GLY A C 1
ATOM 1392 O O . GLY A 1 189 ? -3.760 -23.443 -17.853 1.00 40.41 189 GLY A O 1
ATOM 1393 N N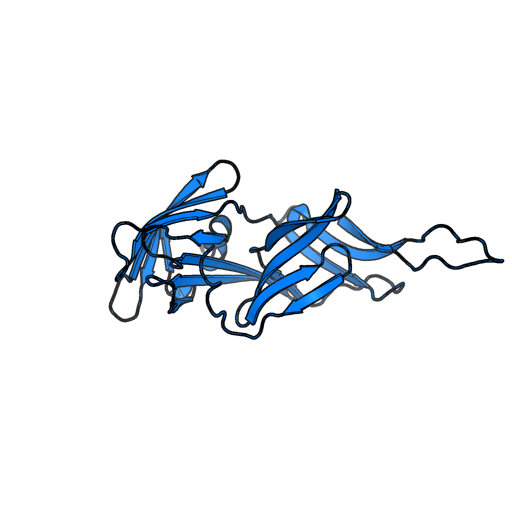 . ALA A 1 190 ? -5.348 -22.726 -19.265 1.00 37.94 190 ALA A N 1
ATOM 1394 C CA . ALA A 1 190 ? -4.833 -21.367 -19.352 1.00 37.94 190 ALA A CA 1
ATOM 1395 C C . ALA A 1 190 ? -5.177 -20.575 -18.081 1.00 37.94 190 ALA A C 1
ATOM 1397 O O . ALA A 1 190 ? -6.241 -20.747 -17.504 1.00 37.94 190 ALA A O 1
ATOM 1398 N N . GLU A 1 191 ? -4.301 -19.669 -17.661 1.00 37.38 191 GLU A N 1
ATOM 1399 C CA . GLU A 1 191 ? -4.517 -18.793 -16.506 1.00 37.38 191 GLU A CA 1
ATOM 1400 C C . GLU A 1 191 ? -4.605 -17.333 -16.965 1.00 37.38 191 GLU A C 1
ATOM 1402 O O . GLU A 1 191 ? -3.892 -16.906 -17.888 1.00 37.38 191 GLU A O 1
ATOM 1407 N N . MET A 1 192 ? -5.496 -16.567 -16.331 1.00 39.31 192 MET A N 1
ATOM 1408 C CA . MET A 1 192 ? -5.565 -15.115 -16.464 1.00 39.31 192 MET A CA 1
ATOM 1409 C C . MET A 1 192 ? -5.339 -14.470 -15.098 1.00 39.31 192 MET A C 1
ATOM 1411 O O . MET A 1 192 ? -6.020 -14.808 -14.134 1.00 39.31 192 MET A O 1
ATOM 1415 N N . MET A 1 193 ? -4.380 -13.545 -15.039 1.00 36.81 193 MET A N 1
ATOM 1416 C CA . MET A 1 193 ? -3.998 -12.823 -13.826 1.00 36.81 193 MET A CA 1
ATOM 1417 C C . MET A 1 193 ? -4.322 -11.337 -13.974 1.00 36.81 193 MET A C 1
ATOM 1419 O O . MET A 1 193 ? -4.007 -10.718 -14.996 1.00 36.81 193 MET A O 1
ATOM 1423 N N . PHE A 1 194 ? -4.929 -10.776 -12.936 1.00 39.94 194 PHE A N 1
ATOM 1424 C CA . PHE A 1 194 ? -5.219 -9.358 -12.806 1.00 39.94 194 PHE A CA 1
ATOM 1425 C C . PHE A 1 194 ? -4.510 -8.800 -11.584 1.00 39.94 194 PHE A C 1
ATOM 1427 O O . PHE A 1 194 ? -4.726 -9.276 -10.472 1.00 39.94 194 PHE A O 1
ATOM 1434 N N . GLU A 1 195 ? -3.717 -7.759 -11.795 1.00 52.25 195 GLU A N 1
ATOM 1435 C CA . GLU A 1 195 ? -3.220 -6.897 -10.730 1.00 52.25 195 GLU A CA 1
ATOM 1436 C C . GLU A 1 195 ? -4.352 -5.945 -10.355 1.00 52.25 195 GLU A C 1
ATOM 1438 O O . GLU A 1 195 ? -4.767 -5.093 -11.135 1.00 52.25 195 GLU A O 1
ATOM 1443 N N . MET A 1 196 ? -4.921 -6.131 -9.181 1.00 48.84 196 MET A N 1
ATOM 1444 C CA . MET A 1 196 ? -5.953 -5.288 -8.617 1.00 48.84 196 MET A CA 1
ATOM 1445 C C . MET A 1 196 ? -5.337 -4.318 -7.614 1.00 48.84 196 MET A C 1
ATOM 1447 O O . MET A 1 196 ? -4.849 -4.734 -6.578 1.00 48.84 196 MET A O 1
ATOM 1451 N N . GLY A 1 197 ? -5.390 -3.020 -7.874 1.00 51.19 197 GLY A N 1
ATOM 1452 C CA . GLY A 1 197 ? -5.015 -1.988 -6.910 1.00 51.19 197 GLY A CA 1
ATOM 1453 C C . GLY A 1 197 ? -6.235 -1.309 -6.292 1.00 51.19 197 GLY A C 1
ATOM 1454 O O . GLY A 1 197 ? -7.341 -1.335 -6.846 1.00 51.19 197 GLY A O 1
ATOM 1455 N N . THR A 1 198 ? -6.032 -0.650 -5.157 1.00 44.03 198 THR A N 1
ATOM 1456 C CA . THR A 1 198 ? -6.896 0.455 -4.728 1.00 44.03 198 THR A CA 1
ATOM 1457 C C . THR A 1 198 ? -6.283 1.750 -5.258 1.00 44.03 198 THR A C 1
ATOM 1459 O O . THR A 1 198 ? -5.120 2.045 -5.005 1.00 44.03 198 THR A O 1
ATOM 1462 N N . ALA A 1 199 ? -7.041 2.522 -6.040 1.00 40.81 199 ALA A N 1
ATOM 1463 C CA . ALA A 1 199 ? -6.610 3.848 -6.476 1.00 40.81 199 ALA A CA 1
ATOM 1464 C C . ALA A 1 199 ? -7.250 4.900 -5.572 1.00 40.81 199 ALA A C 1
ATOM 1466 O O . ALA A 1 199 ? -8.479 4.947 -5.433 1.00 40.81 199 ALA A O 1
ATOM 1467 N N . ALA A 1 200 ? -6.427 5.763 -4.971 1.00 35.72 200 ALA A N 1
ATOM 1468 C CA . ALA A 1 200 ? -6.904 6.829 -4.097 1.00 35.72 200 ALA A CA 1
ATOM 1469 C C . ALA A 1 200 ? -7.951 7.697 -4.819 1.00 35.72 200 ALA A C 1
ATOM 1471 O O . ALA A 1 200 ? -7.640 8.398 -5.780 1.00 35.72 200 ALA A O 1
ATOM 1472 N N . GLY A 1 201 ? -9.204 7.630 -4.358 1.00 33.12 201 GLY A N 1
ATOM 1473 C CA . GLY A 1 201 ? -10.325 8.417 -4.883 1.00 33.12 201 GLY A CA 1
ATOM 1474 C C . GLY A 1 201 ? -11.083 7.828 -6.082 1.00 33.12 201 GLY A C 1
ATOM 1475 O O . GLY A 1 201 ? -12.061 8.441 -6.498 1.00 33.12 201 GLY A O 1
ATOM 1476 N N . TRP A 1 202 ? -10.693 6.662 -6.619 1.00 28.17 202 TRP A N 1
ATOM 1477 C CA . TRP A 1 202 ? -11.322 6.066 -7.820 1.00 28.17 202 TRP A CA 1
ATOM 1478 C C . TRP A 1 202 ? -11.828 4.627 -7.632 1.00 28.17 202 TRP A C 1
ATOM 1480 O O . TRP A 1 202 ? -12.413 4.053 -8.548 1.00 28.17 202 TRP A O 1
ATOM 1490 N N . GLY A 1 203 ? -11.651 4.040 -6.446 1.00 40.72 203 GLY A N 1
ATOM 1491 C CA . GLY A 1 203 ? -12.128 2.691 -6.134 1.00 40.72 203 GLY A CA 1
ATOM 1492 C C . GLY A 1 203 ? -11.141 1.592 -6.544 1.00 40.72 203 GLY A C 1
ATOM 1493 O O . GLY A 1 203 ? -9.931 1.738 -6.373 1.00 40.72 203 GLY A O 1
ATOM 1494 N N . LYS A 1 204 ? -11.667 0.458 -7.032 1.00 41.94 204 LYS A N 1
ATOM 1495 C CA . LYS A 1 204 ? -10.878 -0.722 -7.431 1.00 41.94 204 LYS A CA 1
ATOM 1496 C C . LYS A 1 204 ? -10.413 -0.571 -8.883 1.00 41.94 204 LYS A C 1
ATOM 1498 O O . LYS A 1 204 ? -11.246 -0.409 -9.777 1.00 41.94 204 LYS A O 1
ATOM 1503 N N . VAL A 1 205 ? -9.109 -0.675 -9.123 1.00 41.38 205 VAL A N 1
ATOM 1504 C CA . VAL A 1 205 ? -8.508 -0.687 -10.468 1.00 41.38 205 VAL A CA 1
ATOM 1505 C C . VAL A 1 205 ? -7.970 -2.085 -10.732 1.00 41.38 205 VAL A C 1
ATOM 1507 O O . VAL A 1 205 ? -7.345 -2.655 -9.848 1.00 41.38 205 VAL A O 1
ATOM 1510 N N . ALA A 1 206 ? -8.218 -2.654 -11.913 1.00 42.03 206 ALA A N 1
ATOM 1511 C CA . ALA A 1 206 ? -7.676 -3.955 -12.303 1.00 42.03 206 ALA A CA 1
ATOM 1512 C C . ALA A 1 206 ? -6.890 -3.841 -13.617 1.00 42.03 206 ALA A C 1
ATOM 1514 O O . ALA A 1 206 ? -7.454 -3.527 -14.664 1.00 42.03 206 ALA A O 1
ATOM 1515 N N . GLY A 1 207 ? -5.586 -4.097 -13.570 1.00 44.41 207 GLY A N 1
ATOM 1516 C CA . GLY A 1 207 ? -4.715 -4.235 -14.729 1.00 44.41 207 GLY A CA 1
ATOM 1517 C C . GLY A 1 207 ? -4.630 -5.694 -15.171 1.00 44.41 207 GLY A C 1
ATOM 1518 O O . GLY A 1 207 ? -4.389 -6.587 -14.363 1.00 44.41 207 GLY A O 1
ATOM 1519 N N . ASN A 1 208 ? -4.828 -5.962 -16.459 1.00 41.84 208 ASN A N 1
ATOM 1520 C CA . ASN A 1 208 ? -4.529 -7.267 -17.041 1.00 41.84 208 ASN A CA 1
ATOM 1521 C C . ASN A 1 208 ? -3.010 -7.385 -17.223 1.00 41.84 208 ASN A C 1
ATOM 1523 O O . ASN A 1 208 ? -2.460 -6.849 -18.189 1.00 41.84 208 ASN A O 1
ATOM 1527 N N . ALA A 1 209 ? -2.357 -8.129 -16.328 1.00 40.03 209 ALA A N 1
ATOM 1528 C CA . ALA A 1 209 ? -0.902 -8.295 -16.296 1.00 40.03 209 ALA A CA 1
ATOM 1529 C C . ALA A 1 209 ? -0.330 -8.950 -17.571 1.00 40.03 209 ALA A C 1
ATOM 1531 O O . ALA A 1 209 ? 0.848 -8.809 -17.885 1.00 40.03 209 ALA A O 1
ATOM 1532 N N . LYS A 1 210 ? -1.167 -9.657 -18.342 1.00 33.91 210 LYS A N 1
ATOM 1533 C CA . LYS A 1 210 ? -0.766 -10.392 -19.551 1.00 33.91 210 LYS A CA 1
ATOM 1534 C C . LYS A 1 210 ? -0.915 -9.581 -20.841 1.00 33.91 210 LYS A C 1
ATOM 1536 O O . LYS A 1 210 ? -0.271 -9.897 -21.835 1.00 33.91 210 LYS A O 1
ATOM 1541 N N . SER A 1 211 ? -1.797 -8.580 -20.847 1.00 33.38 211 SER A N 1
ATOM 1542 C CA . SER A 1 211 ? -2.283 -7.951 -22.089 1.00 33.38 211 SER A CA 1
ATOM 1543 C C . SER A 1 211 ? -2.294 -6.418 -22.052 1.00 33.38 211 SER A C 1
ATOM 1545 O O . SER A 1 211 ? -2.660 -5.797 -23.044 1.00 33.38 211 SER A O 1
ATOM 1547 N N . GLY A 1 212 ? -1.923 -5.795 -20.926 1.00 35.72 212 GLY A N 1
ATOM 1548 C CA . GLY A 1 212 ? -1.764 -4.339 -20.817 1.00 35.72 212 GLY A CA 1
ATOM 1549 C C . GLY A 1 212 ? -3.068 -3.529 -20.806 1.00 35.72 212 GLY A C 1
ATOM 1550 O O . GLY A 1 212 ? -3.032 -2.317 -21.003 1.00 35.72 212 GLY A O 1
ATOM 1551 N N . TYR A 1 213 ? -4.222 -4.165 -20.585 1.00 34.91 213 TYR A N 1
ATOM 1552 C CA . TYR A 1 213 ? -5.508 -3.469 -20.461 1.00 34.91 213 TYR A CA 1
ATOM 1553 C C . TYR A 1 213 ? -5.755 -3.001 -19.025 1.00 34.91 213 TYR A C 1
ATOM 1555 O O . TYR A 1 213 ? -5.552 -3.763 -18.083 1.00 34.91 213 TYR A O 1
ATOM 1563 N N . MET A 1 214 ? -6.259 -1.776 -18.867 1.00 34.59 214 MET A N 1
ATOM 1564 C CA . MET A 1 214 ? -6.713 -1.224 -17.589 1.00 34.59 214 MET A CA 1
ATOM 1565 C C . MET A 1 214 ? -8.242 -1.264 -17.536 1.00 34.59 214 MET A C 1
ATOM 1567 O O . MET A 1 214 ? -8.914 -0.665 -18.374 1.00 34.59 214 MET A O 1
ATOM 1571 N N . LEU A 1 215 ? -8.791 -1.979 -16.558 1.00 35.34 215 LEU A N 1
ATOM 1572 C CA . LEU A 1 215 ? -10.215 -2.012 -16.256 1.00 35.34 215 LEU A CA 1
ATOM 1573 C C . LEU A 1 215 ? -10.465 -1.129 -15.031 1.00 35.34 215 LEU A C 1
ATOM 1575 O O . LEU A 1 215 ? -9.946 -1.380 -13.942 1.00 35.34 215 LEU A O 1
ATOM 1579 N N . VAL A 1 216 ? -11.270 -0.086 -15.219 1.00 31.12 216 VAL A N 1
ATOM 1580 C CA . VAL A 1 216 ? -11.708 0.814 -14.149 1.00 31.12 216 VAL A CA 1
ATOM 1581 C C . VAL A 1 216 ? -13.164 0.488 -13.834 1.00 31.12 216 VAL A C 1
ATOM 1583 O O . VAL A 1 216 ? -14.027 0.604 -14.705 1.00 31.12 216 VAL A O 1
ATOM 1586 N N . SER A 1 217 ? -13.455 0.064 -12.602 1.00 34.16 217 SER A N 1
ATOM 1587 C CA . SER A 1 217 ? -14.840 -0.128 -12.160 1.00 34.16 217 SER A CA 1
ATOM 1588 C C . SER A 1 217 ? -15.407 1.189 -11.637 1.00 34.16 217 SER A C 1
ATOM 1590 O O . SER A 1 217 ? -15.030 1.637 -10.560 1.00 34.16 217 SER A O 1
ATOM 1592 N N . ILE A 1 218 ? -16.357 1.770 -12.372 1.00 29.14 218 ILE A N 1
ATOM 1593 C CA . ILE A 1 218 ? -17.075 3.009 -12.009 1.00 29.14 218 ILE A CA 1
ATOM 1594 C C . ILE A 1 218 ? -18.474 2.754 -11.404 1.00 29.14 218 ILE A C 1
ATOM 1596 O O . ILE A 1 218 ? -19.220 3.701 -11.175 1.00 29.14 218 ILE A O 1
ATOM 1600 N N . GLN A 1 219 ? -18.860 1.495 -11.147 1.00 27.92 219 GLN A N 1
ATOM 1601 C CA . GLN A 1 219 ? -20.197 1.134 -10.645 1.00 27.92 219 GLN A CA 1
ATOM 1602 C C . GLN A 1 219 ? -20.200 0.592 -9.207 1.00 27.92 219 GLN A C 1
ATOM 1604 O O . GLN A 1 219 ? -19.331 -0.184 -8.809 1.00 27.92 219 GLN A O 1
ATOM 1609 N N . GLN A 1 220 ? -21.242 0.974 -8.460 1.00 30.38 220 GLN A N 1
ATOM 1610 C CA . GLN A 1 220 ? -21.638 0.396 -7.174 1.00 30.38 220 GLN A CA 1
ATOM 1611 C C . GLN A 1 220 ? -22.049 -1.072 -7.386 1.00 30.38 220 GLN A C 1
ATOM 1613 O O . GLN A 1 220 ? -22.888 -1.362 -8.239 1.00 30.38 220 GLN A O 1
ATOM 1618 N N . GLN A 1 221 ? -21.446 -2.005 -6.644 1.00 32.25 221 GLN A N 1
ATOM 1619 C CA . GLN A 1 221 ? -21.770 -3.426 -6.776 1.00 32.25 221 GLN A CA 1
ATOM 1620 C C . GLN A 1 221 ? -23.103 -3.754 -6.098 1.00 32.25 221 GLN A C 1
ATOM 1622 O O . GLN A 1 221 ? -23.321 -3.425 -4.934 1.00 32.25 221 GLN A O 1
ATOM 1627 N N . VAL A 1 222 ? -23.971 -4.448 -6.833 1.00 26.91 222 VAL A N 1
ATOM 1628 C CA . VAL A 1 222 ? -25.116 -5.181 -6.285 1.00 26.91 222 VAL A CA 1
ATOM 1629 C C . VAL A 1 222 ? -24.617 -6.582 -5.894 1.00 26.91 222 VAL A C 1
ATOM 1631 O O . VAL A 1 222 ? -23.828 -7.153 -6.654 1.00 26.91 222 VAL A O 1
ATOM 1634 N N . PRO A 1 223 ? -25.022 -7.143 -4.739 1.00 29.70 223 PRO A N 1
ATOM 1635 C CA . PRO A 1 223 ? -24.584 -8.467 -4.302 1.00 29.70 223 PRO A CA 1
ATOM 1636 C C . PRO A 1 223 ? -24.828 -9.553 -5.354 1.00 29.70 223 PRO A C 1
ATOM 1638 O O . PRO A 1 223 ? -25.856 -9.552 -6.034 1.00 29.70 223 PRO A O 1
ATOM 1641 N N . VAL A 1 224 ? -23.906 -10.514 -5.440 1.00 29.06 224 VAL A N 1
ATOM 1642 C CA . VAL A 1 224 ? -24.124 -11.767 -6.174 1.00 29.06 224 VAL A CA 1
ATOM 1643 C C . VAL A 1 224 ? -25.266 -12.517 -5.473 1.00 29.06 224 VAL A C 1
ATOM 1645 O O . VAL A 1 224 ? -25.155 -12.761 -4.270 1.00 29.06 224 VAL A O 1
ATOM 1648 N N . PRO A 1 225 ? -26.371 -12.866 -6.160 1.00 29.52 225 PRO A N 1
ATOM 1649 C CA . PRO A 1 225 ? -27.408 -13.698 -5.565 1.00 29.52 225 PRO A CA 1
ATOM 1650 C C . PRO A 1 225 ? -26.812 -15.045 -5.153 1.00 29.52 225 PRO A C 1
ATOM 1652 O O . PRO A 1 225 ? -26.069 -15.642 -5.929 1.00 29.52 225 PRO A O 1
ATOM 1655 N N . ASN A 1 226 ? -27.139 -15.470 -3.932 1.00 32.53 226 ASN A N 1
ATOM 1656 C CA . ASN A 1 226 ? -26.690 -16.690 -3.256 1.00 32.53 226 ASN A CA 1
ATOM 1657 C C . ASN A 1 226 ? -26.324 -17.857 -4.198 1.00 32.53 226 ASN A C 1
ATOM 1659 O O . ASN A 1 226 ? -27.168 -18.312 -4.975 1.00 32.53 226 ASN A O 1
ATOM 1663 N N . LEU A 1 227 ? -25.099 -18.373 -4.039 1.00 31.08 227 LEU A N 1
ATOM 1664 C CA . LEU A 1 227 ? -24.738 -19.763 -4.338 1.00 31.08 227 LEU A CA 1
ATOM 1665 C C . LEU A 1 227 ? -24.764 -20.564 -3.035 1.00 31.08 227 LEU A C 1
ATOM 1667 O O . LEU A 1 227 ? -24.224 -20.041 -2.033 1.00 31.08 227 LEU A O 1
#

Sequence (227 aa):
MLSNLPSTAQALVPYTGYYPLPNVAGAFITVDTSMTSAGGSVSYDASVTISTDGLNSTQYPASACALDSNTLVITGQTGTVASLDFTPTTGGMQVRGTITGYAGQAQGVSPFAPVNFAVWDGIYYAQLPSLMVQGVPTPFSFVPALEVKVDAQGNQTVWWASSGAPLQQVAWFRYDFAMFVIAFALAEGAEMMFEMGTAAGWGKVAGNAKSGYMLVSIQQQVPVPNL